Protein AF-0000000083545847 (afdb_homodimer)

Structure (mmCIF, N/CA/C/O backbone):
data_AF-0000000083545847-model_v1
#
loop_
_entity.id
_entity.type
_entity.pdbx_description
1 polymer Rubrerythrin
#
loop_
_atom_site.group_PDB
_atom_site.id
_atom_site.type_symbol
_atom_site.label_atom_id
_atom_site.label_alt_id
_atom_site.label_comp_id
_atom_site.label_asym_id
_atom_site.label_entity_id
_atom_site.label_seq_id
_atom_site.pdbx_PDB_ins_code
_atom_site.Cartn_x
_atom_site.Cartn_y
_atom_site.Cartn_z
_atom_site.occupancy
_atom_site.B_iso_or_equiv
_atom_site.auth_seq_id
_atom_site.auth_comp_id
_atom_site.auth_asym_id
_atom_site.auth_atom_id
_atom_site.pdbx_PDB_model_num
ATOM 1 N N . MET A 1 1 ? 7.34 35.487 23.647 1 27.17 1 MET A N 1
ATOM 2 C CA . MET A 1 1 ? 8.197 34.861 22.645 1 27.17 1 MET A CA 1
ATOM 3 C C . MET A 1 1 ? 7.529 33.625 22.053 1 27.17 1 MET A C 1
ATOM 5 O O . MET A 1 1 ? 7.196 32.686 22.779 1 27.17 1 MET A O 1
ATOM 9 N N . PHE A 1 2 ? 6.548 33.732 21.082 1 26.83 2 PHE A N 1
ATOM 10 C CA . PHE A 1 2 ? 5.66 32.748 20.473 1 26.83 2 PHE A CA 1
ATOM 11 C C . PHE A 1 2 ? 6.458 31.592 19.883 1 26.83 2 PHE A C 1
ATOM 13 O O . PHE A 1 2 ? 7.344 31.802 19.052 1 26.83 2 PHE A O 1
ATOM 20 N N . ALA A 1 3 ? 6.918 30.689 20.734 1 34.58 3 ALA A N 1
ATOM 21 C CA . ALA A 1 3 ? 7.649 29.524 20.242 1 34.58 3 ALA A CA 1
ATOM 22 C C . ALA A 1 3 ? 7.011 28.972 18.971 1 34.58 3 ALA A C 1
ATOM 24 O O . ALA A 1 3 ? 5.798 28.758 18.92 1 34.58 3 ALA A O 1
ATOM 25 N N . ASN A 1 4 ? 7.394 29.277 17.696 1 36.87 4 ASN A N 1
ATOM 26 C CA . ASN A 1 4 ? 6.81 28.917 16.408 1 36.87 4 ASN A CA 1
ATOM 27 C C . ASN A 1 4 ? 6.47 27.431 16.343 1 36.87 4 ASN A C 1
ATOM 29 O O . ASN A 1 4 ? 7.364 26.583 16.37 1 36.87 4 ASN A O 1
ATOM 33 N N . PRO A 1 5 ? 5.418 26.833 16.863 1 41.16 5 PRO A N 1
ATOM 34 C CA . PRO A 1 5 ? 4.986 25.449 17.072 1 41.16 5 PRO A CA 1
ATOM 35 C C . PRO A 1 5 ? 5.193 24.574 15.838 1 41.16 5 PRO A C 1
ATOM 37 O O . PRO A 1 5 ? 4.932 23.369 15.88 1 41.16 5 PRO A O 1
ATOM 40 N N . TYR A 1 6 ? 5.099 25.068 14.62 1 43.3 6 TYR A N 1
ATOM 41 C CA . TYR A 1 6 ? 5.124 24.405 13.321 1 43.3 6 TYR A CA 1
ATOM 42 C C . TYR A 1 6 ? 6.432 23.647 13.12 1 43.3 6 TYR A C 1
ATOM 44 O O . TYR A 1 6 ? 6.481 22.669 12.371 1 43.3 6 TYR A O 1
ATOM 52 N N . THR A 1 7 ? 7.688 24.232 13.423 1 45.8 7 THR A N 1
ATOM 53 C CA . THR A 1 7 ? 9.034 23.821 13.042 1 45.8 7 THR A CA 1
ATOM 54 C C . THR A 1 7 ? 9.534 22.698 13.947 1 45.8 7 THR A C 1
ATOM 56 O O . THR A 1 7 ? 10.712 22.337 13.905 1 45.8 7 THR A O 1
ATOM 59 N N . MET A 1 8 ? 9.028 22.575 15.213 1 51.92 8 MET A N 1
ATOM 60 C CA . MET A 1 8 ? 9.806 21.665 16.048 1 51.92 8 MET A CA 1
ATOM 61 C C . MET A 1 8 ? 9.775 20.249 15.483 1 51.92 8 MET A C 1
ATOM 63 O O . MET A 1 8 ? 8.721 19.611 15.45 1 51.92 8 MET A O 1
ATOM 67 N N . TYR A 1 9 ? 10.678 20.069 14.631 1 65.06 9 TYR A N 1
ATOM 68 C CA . TYR A 1 9 ? 10.874 18.701 14.163 1 65.06 9 TYR A CA 1
ATOM 69 C C . TYR A 1 9 ? 10.879 17.721 15.331 1 65.06 9 TYR A C 1
ATOM 71 O O . TYR A 1 9 ? 11.514 17.974 16.358 1 65.06 9 TYR A O 1
ATOM 79 N N . ASP A 1 10 ? 9.89 16.896 15.307 1 82.34 10 ASP A N 1
ATOM 80 C CA . ASP A 1 10 ? 9.743 15.846 16.311 1 82.34 10 ASP A CA 1
ATOM 81 C C . ASP A 1 10 ? 10.933 14.89 16.284 1 82.34 10 ASP A C 1
ATOM 83 O O . ASP A 1 10 ? 11.016 14.018 15.416 1 82.34 10 ASP A O 1
ATOM 87 N N . MET A 1 11 ? 11.885 15.142 17.212 1 88.14 11 MET A N 1
ATOM 88 C CA . MET A 1 11 ? 13.124 14.371 17.254 1 88.14 11 MET A CA 1
ATOM 89 C C . MET A 1 11 ? 12.833 12.885 17.435 1 88.14 11 MET A C 1
ATOM 91 O O . MET A 1 11 ? 13.58 12.037 16.943 1 88.14 11 MET A O 1
ATOM 95 N N . ASN A 1 12 ? 11.814 12.581 18.105 1 91.79 12 ASN A N 1
ATOM 96 C CA . ASN A 1 12 ? 11.436 11.182 18.273 1 91.79 12 ASN A CA 1
ATOM 97 C C . ASN A 1 12 ? 11.02 10.55 16.948 1 91.79 12 ASN A C 1
ATOM 99 O O . ASN A 1 12 ? 11.368 9.402 16.667 1 91.79 12 ASN A O 1
ATOM 103 N N . LEU A 1 13 ? 10.346 11.325 16.16 1 92.65 13 LEU A N 1
ATOM 104 C CA . LEU A 1 13 ? 9.934 10.843 14.846 1 92.65 13 LEU A CA 1
ATOM 105 C C . LEU A 1 13 ? 11.141 10.663 13.931 1 92.65 13 LEU A C 1
ATOM 107 O O . LEU A 1 13 ? 11.203 9.702 13.16 1 92.65 13 LEU A O 1
ATOM 111 N N . LEU A 1 14 ? 12.091 11.587 14.041 1 95.99 14 LEU A N 1
ATOM 112 C CA . LEU A 1 14 ? 13.299 11.476 13.231 1 95.99 14 LEU A CA 1
ATOM 113 C C . LEU A 1 14 ? 14.081 10.217 13.59 1 95.99 14 LEU A C 1
ATOM 115 O O . LEU A 1 14 ? 14.537 9.491 12.705 1 95.99 14 LEU A O 1
ATOM 119 N N . GLU A 1 15 ? 14.217 9.915 14.845 1 96.87 15 GLU A N 1
ATOM 120 C CA . GLU A 1 15 ? 14.952 8.736 15.292 1 96.87 15 GLU A CA 1
ATOM 121 C C . GLU A 1 15 ? 14.306 7.454 14.774 1 96.87 15 GLU A C 1
ATOM 123 O O . GLU A 1 15 ? 15.002 6.536 14.335 1 96.87 15 GLU A O 1
ATOM 128 N N . LYS A 1 16 ? 13.021 7.396 14.821 1 97.2 16 LYS A N 1
ATOM 129 C CA . LYS A 1 16 ? 12.296 6.248 14.286 1 97.2 16 LYS A CA 1
ATOM 130 C C . LYS A 1 16 ? 12.533 6.099 12.785 1 97.2 16 LYS A C 1
ATOM 132 O O . LYS A 1 16 ? 12.697 4.985 12.285 1 97.2 16 LYS A O 1
ATOM 137 N N . SER A 1 17 ? 12.567 7.224 12.138 1 97.86 17 SER A N 1
ATOM 138 C CA . SER A 1 17 ? 12.816 7.198 10.7 1 97.86 17 SER A CA 1
ATOM 139 C C . SER A 1 17 ? 14.232 6.723 10.393 1 97.86 17 SER A C 1
ATOM 141 O O . SER A 1 17 ? 14.446 5.968 9.442 1 97.86 17 SER A O 1
ATOM 143 N N . LEU A 1 18 ? 15.179 7.144 11.172 1 98.07 18 LEU A N 1
ATOM 144 C CA . LEU A 1 18 ? 16.559 6.717 10.966 1 98.07 18 LEU A CA 1
ATOM 145 C C . LEU A 1 18 ? 16.703 5.216 11.194 1 98.07 18 LEU A C 1
ATOM 147 O O . LEU A 1 18 ? 17.416 4.537 10.452 1 98.07 18 LEU A O 1
ATOM 151 N N . GLU A 1 19 ? 15.986 4.67 12.176 1 97.79 19 GLU A N 1
ATOM 152 C CA . GLU A 1 19 ? 15.951 3.223 12.368 1 97.79 19 GLU A CA 1
ATOM 153 C C . GLU A 1 19 ? 15.287 2.525 11.185 1 97.79 19 GLU A C 1
ATOM 155 O O . GLU A 1 19 ? 15.735 1.461 10.754 1 97.79 19 GLU A O 1
ATOM 160 N N . GLY A 1 20 ? 14.273 3.135 10.712 1 98.1 20 GLY A N 1
ATOM 161 C CA . GLY A 1 20 ? 13.595 2.616 9.536 1 98.1 20 GLY A CA 1
ATOM 162 C C . GLY A 1 20 ? 14.488 2.555 8.311 1 98.1 20 GLY A C 1
ATOM 163 O O . GLY A 1 20 ? 14.388 1.623 7.509 1 98.1 20 GLY A O 1
ATOM 164 N N . ILE A 1 21 ? 15.315 3.534 8.17 1 98.45 21 ILE A N 1
ATOM 165 C CA . ILE A 1 21 ? 16.222 3.579 7.028 1 98.45 21 ILE A CA 1
ATOM 166 C C . ILE A 1 21 ? 17.215 2.422 7.112 1 98.45 21 ILE A C 1
ATOM 168 O O . ILE A 1 21 ? 17.51 1.774 6.104 1 98.45 21 ILE A O 1
ATOM 172 N N . LYS A 1 22 ? 17.699 2.118 8.268 1 97.78 22 LYS A N 1
ATOM 173 C CA . LYS A 1 22 ? 18.607 0.987 8.437 1 97.78 22 LYS A CA 1
ATOM 174 C C . LYS A 1 22 ? 17.943 -0.32 8.013 1 97.78 22 LYS A C 1
ATOM 176 O O . LYS A 1 22 ? 18.551 -1.134 7.315 1 97.78 22 LYS A O 1
ATOM 181 N N . LEU A 1 23 ? 16.73 -0.502 8.422 1 97.15 23 LEU A N 1
ATOM 182 C CA . LEU A 1 23 ? 15.978 -1.697 8.054 1 97.15 23 LEU A CA 1
ATOM 183 C C . LEU A 1 23 ? 15.695 -1.72 6.556 1 97.15 23 LEU A C 1
ATOM 185 O O . LEU A 1 23 ? 15.695 -2.787 5.936 1 97.15 23 LEU A O 1
ATOM 189 N N . ALA A 1 24 ? 15.442 -0.522 5.981 1 98.05 24 ALA A N 1
ATOM 190 C CA . ALA A 1 24 ? 15.165 -0.424 4.55 1 98.05 24 ALA A CA 1
ATOM 191 C C . ALA A 1 24 ? 16.385 -0.827 3.727 1 98.05 24 ALA A C 1
ATOM 193 O O . ALA A 1 24 ? 16.255 -1.493 2.697 1 98.05 24 ALA A O 1
ATOM 194 N N . VAL A 1 25 ? 17.537 -0.433 4.153 1 97.49 25 VAL A N 1
ATOM 195 C CA . VAL A 1 25 ? 18.776 -0.803 3.477 1 97.49 25 VAL A CA 1
ATOM 196 C C . VAL A 1 25 ? 18.918 -2.323 3.454 1 97.49 25 VAL A C 1
ATOM 198 O O . VAL A 1 25 ? 19.22 -2.909 2.412 1 97.49 25 VAL A O 1
ATOM 201 N N . GLN A 1 26 ? 18.679 -2.954 4.559 1 95.49 26 GLN A N 1
ATOM 202 C CA . GLN A 1 26 ? 18.725 -4.41 4.633 1 95.49 26 GLN A CA 1
ATOM 203 C C . GLN A 1 26 ? 17.653 -5.041 3.748 1 95.49 26 GLN A C 1
ATOM 205 O O . GLN A 1 26 ? 17.921 -6.01 3.035 1 95.49 26 GLN A O 1
ATOM 210 N N . GLY A 1 27 ? 16.487 -4.512 3.837 1 95.37 27 GLY A N 1
ATOM 211 C CA . GLY A 1 27 ? 15.394 -5.02 3.024 1 95.37 27 GLY A CA 1
ATOM 212 C C . GLY A 1 27 ? 15.667 -4.932 1.534 1 95.37 27 GLY A C 1
ATOM 213 O O . GLY A 1 27 ? 15.389 -5.874 0.79 1 95.37 27 GLY A O 1
ATOM 214 N N . GLU A 1 28 ? 16.184 -3.808 1.087 1 96.53 28 GLU A N 1
ATOM 215 C CA . GLU A 1 28 ? 16.509 -3.627 -0.325 1 96.53 28 GLU A CA 1
ATOM 216 C C . GLU A 1 28 ? 17.574 -4.621 -0.779 1 96.53 28 GLU A C 1
ATOM 218 O O . GLU A 1 28 ? 17.521 -5.126 -1.902 1 96.53 28 GLU A O 1
ATOM 223 N N . LYS A 1 29 ? 18.54 -4.867 0.059 1 94.73 29 LYS A N 1
ATOM 224 C CA . LYS A 1 29 ? 19.565 -5.858 -0.253 1 94.73 29 LYS A CA 1
ATOM 225 C C . LYS A 1 29 ? 18.958 -7.252 -0.391 1 94.73 29 LYS A C 1
ATOM 227 O O . LYS A 1 29 ? 19.287 -7.988 -1.324 1 94.73 29 LYS A O 1
ATOM 232 N N . GLU A 1 30 ? 18.119 -7.641 0.527 1 95.33 30 GLU A N 1
ATOM 233 C CA . GLU A 1 30 ? 17.431 -8.928 0.472 1 95.33 30 GLU A CA 1
ATOM 234 C C . GLU A 1 30 ? 16.612 -9.062 -0.809 1 95.33 30 GLU A C 1
ATOM 236 O O . GLU A 1 30 ? 16.611 -10.118 -1.444 1 95.33 30 GLU A O 1
ATOM 241 N N . ASP A 1 31 ? 15.946 -7.988 -1.184 1 96.79 31 ASP A N 1
ATOM 242 C CA . ASP A 1 31 ? 15.15 -8 -2.407 1 96.79 31 ASP A CA 1
ATOM 243 C C . ASP A 1 31 ? 16.034 -8.205 -3.636 1 96.79 31 ASP A C 1
ATOM 245 O O . ASP A 1 31 ? 15.689 -8.977 -4.533 1 96.79 31 ASP A O 1
ATOM 249 N N . GLU A 1 32 ? 17.092 -7.468 -3.666 1 95.97 32 GLU A N 1
ATOM 250 C CA . GLU A 1 32 ? 18.02 -7.622 -4.783 1 95.97 32 GLU A CA 1
ATOM 251 C C . GLU A 1 32 ? 18.433 -9.081 -4.959 1 95.97 32 GLU A C 1
ATOM 253 O O . GLU A 1 32 ? 18.375 -9.618 -6.067 1 95.97 32 GLU A O 1
ATOM 258 N N . LEU A 1 33 ? 18.832 -9.734 -3.887 1 95.82 33 LEU A N 1
ATOM 259 C CA . LEU A 1 33 ? 19.263 -11.127 -3.934 1 95.82 33 LEU A CA 1
ATOM 260 C C . LEU A 1 33 ? 18.114 -12.037 -4.357 1 95.82 33 LEU A C 1
ATOM 262 O O . LEU A 1 33 ? 18.301 -12.94 -5.176 1 95.82 33 LEU A O 1
ATOM 266 N N . PHE A 1 34 ? 17.009 -11.848 -3.799 1 98.17 34 PHE A N 1
ATOM 267 C CA . PHE A 1 34 ? 15.827 -12.648 -4.097 1 98.17 34 PHE A CA 1
ATOM 268 C C . PHE A 1 34 ? 15.44 -12.514 -5.565 1 98.17 34 PHE A C 1
ATOM 270 O O . PHE A 1 34 ? 15.12 -13.508 -6.221 1 98.17 34 PHE A O 1
ATOM 277 N N . TYR A 1 35 ? 15.483 -11.296 -6.076 1 98.45 35 TYR A N 1
ATOM 278 C CA . TYR A 1 35 ? 15.092 -11.073 -7.464 1 98.45 35 TYR A CA 1
ATOM 279 C C . TYR A 1 35 ? 16.137 -11.632 -8.421 1 98.45 35 TYR A C 1
ATOM 281 O O . TYR A 1 35 ? 15.801 -12.106 -9.509 1 98.45 35 TYR A O 1
ATOM 289 N N . ASP A 1 36 ? 17.421 -11.565 -8.03 1 97.89 36 ASP A N 1
ATOM 290 C CA . ASP A 1 36 ? 18.431 -12.273 -8.812 1 97.89 36 ASP A CA 1
ATOM 291 C C . ASP A 1 36 ? 18.073 -13.75 -8.963 1 97.89 36 ASP A C 1
ATOM 293 O O . ASP A 1 36 ? 18.204 -14.318 -10.049 1 97.89 36 ASP A O 1
ATOM 297 N N . TYR A 1 37 ? 17.657 -14.325 -7.928 1 98.42 37 TYR A N 1
ATOM 298 C CA . TYR A 1 37 ? 17.248 -15.724 -7.983 1 98.42 37 TYR A CA 1
ATOM 299 C C . TYR A 1 37 ? 16.041 -15.903 -8.897 1 98.42 37 TYR A C 1
ATOM 301 O O . TYR A 1 37 ? 16.018 -16.809 -9.734 1 98.42 37 TYR A O 1
ATOM 309 N N . LEU A 1 38 ? 15.028 -15.066 -8.765 1 98.71 38 LEU A N 1
ATOM 310 C CA . LEU A 1 38 ? 13.842 -15.17 -9.61 1 98.71 38 LEU A CA 1
ATOM 311 C C . LEU A 1 38 ? 14.215 -15.07 -11.085 1 98.71 38 LEU A C 1
ATOM 313 O O . LEU A 1 38 ? 13.647 -15.775 -11.922 1 98.71 38 LEU A O 1
ATOM 317 N N . ILE A 1 39 ? 15.08 -14.121 -11.39 1 98.73 39 ILE A N 1
ATOM 318 C CA . ILE A 1 39 ? 15.547 -13.957 -12.762 1 98.73 39 ILE A CA 1
ATOM 319 C C . ILE A 1 39 ? 16.141 -15.271 -13.266 1 98.73 39 ILE A C 1
ATOM 321 O O . ILE A 1 39 ? 15.895 -15.674 -14.405 1 98.73 39 ILE A O 1
ATOM 325 N N . SER A 1 40 ? 16.87 -16.009 -12.423 1 98.4 40 SER A N 1
ATOM 326 C CA . SER A 1 40 ? 17.576 -17.224 -12.817 1 98.4 40 SER A C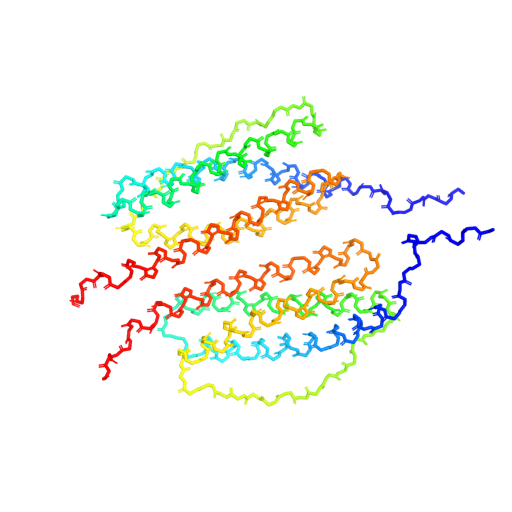A 1
ATOM 327 C C . SER A 1 40 ? 16.601 -18.352 -13.135 1 98.4 40 SER A C 1
ATOM 329 O O . SER A 1 40 ? 16.927 -19.266 -13.896 1 98.4 40 SER A O 1
ATOM 331 N N . ILE A 1 41 ? 15.362 -18.318 -12.638 1 98 41 ILE A N 1
ATOM 332 C CA . ILE A 1 41 ? 14.44 -19.429 -12.851 1 98 41 ILE A CA 1
ATOM 333 C C . ILE A 1 41 ? 13.245 -18.956 -13.675 1 98 41 ILE A C 1
ATOM 335 O O . ILE A 1 41 ? 12.282 -19.703 -13.868 1 98 41 ILE A O 1
ATOM 339 N N . ALA A 1 42 ? 13.241 -17.702 -14.098 1 98.21 42 ALA A N 1
ATOM 340 C CA . ALA A 1 42 ? 12.13 -17.16 -14.876 1 98.21 42 ALA A CA 1
ATOM 341 C C . ALA A 1 42 ? 11.937 -17.941 -16.173 1 98.21 42 ALA A C 1
ATOM 343 O O . ALA A 1 42 ? 12.909 -18.277 -16.854 1 98.21 42 ALA A O 1
ATOM 344 N N . PRO A 1 43 ? 10.711 -18.213 -16.535 1 97.36 43 PRO A N 1
ATOM 345 C CA . PRO A 1 43 ? 10.452 -19.117 -17.658 1 97.36 43 PRO A CA 1
ATOM 346 C C . PRO A 1 43 ? 10.65 -18.444 -19.014 1 97.36 43 PRO A C 1
ATOM 348 O O . PRO A 1 43 ? 10.846 -19.127 -20.023 1 97.36 43 PRO A O 1
ATOM 351 N N . THR A 1 44 ? 10.516 -17.098 -19.149 1 97.52 44 THR A N 1
ATOM 352 C CA . THR A 1 44 ? 10.636 -16.42 -20.435 1 97.52 44 THR A CA 1
ATOM 353 C C . THR A 1 44 ? 11.611 -15.25 -20.341 1 97.52 44 THR A C 1
ATOM 355 O O . THR A 1 44 ? 11.863 -14.732 -19.252 1 97.52 44 THR A O 1
ATOM 358 N N . GLU A 1 45 ? 12.09 -14.793 -21.46 1 98.18 45 GLU A N 1
ATOM 359 C CA . GLU A 1 45 ? 12.975 -13.633 -21.521 1 98.18 45 GLU A CA 1
ATOM 360 C C . GLU A 1 45 ? 12.249 -12.361 -21.093 1 98.18 45 GLU A C 1
ATOM 362 O O . GLU A 1 45 ? 12.846 -11.477 -20.476 1 98.18 45 GLU A O 1
ATOM 367 N N . ASP A 1 46 ? 10.991 -12.31 -21.395 1 98.01 46 ASP A N 1
ATOM 368 C CA . ASP A 1 46 ? 10.198 -11.149 -21.004 1 98.01 46 ASP A CA 1
ATOM 369 C C . ASP A 1 46 ? 10.067 -11.06 -19.485 1 98.01 46 ASP A C 1
ATOM 371 O O . ASP A 1 46 ? 10.189 -9.977 -18.908 1 98.01 46 ASP A O 1
ATOM 375 N N . ASP A 1 47 ? 9.844 -12.2 -18.84 1 98.33 47 ASP A N 1
ATOM 376 C CA . ASP A 1 47 ? 9.838 -12.234 -17.381 1 98.33 47 ASP A CA 1
ATOM 377 C C . ASP A 1 47 ? 11.16 -11.719 -16.815 1 98.33 47 ASP A C 1
ATOM 379 O O . ASP A 1 47 ? 11.17 -10.89 -15.903 1 98.33 47 ASP A O 1
ATOM 383 N N . LYS A 1 48 ? 12.242 -12.217 -17.359 1 98.75 48 LYS A N 1
ATOM 384 C CA . LYS A 1 48 ? 13.577 -11.855 -16.892 1 98.75 48 LYS A CA 1
ATOM 385 C C . LYS A 1 48 ? 13.805 -10.35 -16.992 1 98.75 48 LYS A C 1
ATOM 387 O O . LYS A 1 48 ? 14.31 -9.729 -16.054 1 98.75 48 LYS A O 1
ATOM 392 N N . LYS A 1 49 ? 13.393 -9.77 -18.058 1 98.78 49 LYS A N 1
ATOM 393 C CA . LYS A 1 49 ? 13.616 -8.347 -18.298 1 98.78 49 LYS A CA 1
ATOM 394 C C . LYS A 1 49 ? 12.843 -7.493 -17.296 1 98.78 49 LYS A C 1
ATOM 396 O O . LYS A 1 49 ? 13.37 -6.508 -16.776 1 98.78 49 LYS A O 1
ATOM 401 N N . ILE A 1 50 ? 11.63 -7.873 -17.053 1 98.84 50 ILE A N 1
ATOM 402 C CA . ILE A 1 50 ? 10.797 -7.131 -16.112 1 98.84 50 ILE A CA 1
ATOM 403 C C . ILE A 1 50 ? 11.417 -7.19 -14.718 1 98.84 50 ILE A C 1
ATOM 405 O O . ILE A 1 50 ? 11.607 -6.156 -14.072 1 98.84 50 ILE A O 1
ATOM 409 N N . ILE A 1 51 ? 11.779 -8.381 -14.28 1 98.92 51 ILE A N 1
ATOM 410 C CA . ILE A 1 51 ? 12.289 -8.551 -12.923 1 98.92 51 ILE A CA 1
ATOM 411 C C . ILE A 1 51 ? 13.662 -7.894 -12.802 1 98.92 51 ILE A C 1
ATOM 413 O O . ILE A 1 51 ? 13.99 -7.315 -11.764 1 98.92 51 ILE A O 1
ATOM 417 N N . ALA A 1 52 ? 14.444 -7.962 -13.857 1 98.89 52 ALA A N 1
ATOM 418 C CA . ALA A 1 52 ? 15.754 -7.315 -13.851 1 98.89 52 ALA A CA 1
ATOM 419 C C . ALA A 1 52 ? 15.618 -5.804 -13.683 1 98.89 52 ALA A C 1
ATOM 421 O O . ALA A 1 52 ? 16.413 -5.178 -12.979 1 98.89 52 ALA A O 1
ATOM 422 N N . SER A 1 53 ? 14.647 -5.218 -14.316 1 98.85 53 SER A N 1
ATOM 423 C CA . SER A 1 53 ? 14.422 -3.784 -14.171 1 98.85 53 SER A CA 1
ATOM 424 C C . SER A 1 53 ? 14.056 -3.423 -12.735 1 98.85 53 SER A C 1
ATOM 426 O O . SER A 1 53 ? 14.497 -2.396 -12.216 1 98.85 53 SER A O 1
ATOM 428 N N . ILE A 1 54 ? 13.252 -4.264 -12.068 1 98.89 54 ILE A N 1
ATOM 429 C CA . ILE A 1 54 ? 12.877 -4.041 -10.676 1 98.89 54 ILE A CA 1
ATOM 430 C C . ILE A 1 54 ? 14.107 -4.18 -9.782 1 98.89 54 ILE A C 1
ATOM 432 O O . ILE A 1 54 ? 14.355 -3.334 -8.92 1 98.89 54 ILE A O 1
ATOM 436 N N . ARG A 1 55 ? 14.852 -5.261 -9.985 1 98.76 55 ARG A N 1
ATOM 437 C CA . ARG A 1 55 ? 16.079 -5.494 -9.231 1 98.76 55 ARG A CA 1
ATOM 438 C C . ARG A 1 55 ? 17.017 -4.296 -9.327 1 98.76 55 ARG A C 1
ATOM 440 O O . ARG A 1 55 ? 17.599 -3.873 -8.326 1 98.76 55 ARG A O 1
ATOM 447 N N . ASP A 1 56 ? 17.185 -3.714 -10.48 1 98.75 56 ASP A N 1
ATOM 448 C CA . ASP A 1 56 ? 18.055 -2.559 -10.68 1 98.75 56 ASP A CA 1
ATOM 449 C C . ASP A 1 56 ? 17.533 -1.34 -9.923 1 98.75 56 ASP A C 1
ATOM 451 O O . ASP A 1 56 ? 18.315 -0.566 -9.368 1 98.75 56 ASP A O 1
ATOM 455 N N . ASP A 1 57 ? 16.226 -1.148 -9.945 1 98.66 57 ASP A N 1
ATOM 456 C CA . ASP A 1 57 ? 15.633 -0.077 -9.15 1 98.66 57 ASP A CA 1
ATOM 457 C C . ASP A 1 57 ? 15.955 -0.25 -7.668 1 98.66 57 ASP A C 1
ATOM 459 O O . ASP A 1 57 ? 16.248 0.725 -6.973 1 98.66 57 ASP A O 1
ATOM 463 N N . GLU A 1 58 ? 15.894 -1.522 -7.144 1 98.4 58 GLU A N 1
ATOM 464 C CA . GLU A 1 58 ? 16.17 -1.778 -5.733 1 98.4 58 GLU A CA 1
ATOM 465 C C . GLU A 1 58 ? 17.598 -1.382 -5.37 1 98.4 58 GLU A C 1
ATOM 467 O O . GLU A 1 58 ? 17.852 -0.9 -4.264 1 98.4 58 GLU A O 1
ATOM 472 N N . ARG A 1 59 ? 18.514 -1.552 -6.252 1 98.02 59 ARG A N 1
ATOM 473 C CA . ARG A 1 59 ? 19.883 -1.094 -6.039 1 98.02 59 ARG A CA 1
ATOM 474 C C . ARG A 1 59 ? 19.934 0.422 -5.877 1 98.02 59 ARG A C 1
ATOM 476 O O . ARG A 1 59 ? 20.638 0.935 -5.004 1 98.02 59 ARG A O 1
ATOM 483 N N . GLY A 1 60 ? 19.189 1.093 -6.708 1 98.33 60 GLY A N 1
ATOM 484 C CA . GLY A 1 60 ? 19.075 2.538 -6.595 1 98.33 60 GLY A CA 1
ATOM 485 C C . GLY A 1 60 ? 18.454 2.987 -5.286 1 98.33 60 GLY A C 1
ATOM 486 O O . GLY A 1 60 ? 18.918 3.949 -4.67 1 98.33 60 GLY A O 1
ATOM 487 N N . HIS A 1 61 ? 17.383 2.281 -4.821 1 98.77 61 HIS A N 1
ATOM 488 C CA . HIS A 1 61 ? 16.753 2.594 -3.543 1 98.77 61 HIS A CA 1
ATOM 489 C C . HIS A 1 61 ? 17.745 2.459 -2.392 1 98.77 61 HIS A C 1
ATOM 491 O O . HIS A 1 61 ? 17.789 3.31 -1.502 1 98.77 61 HIS A O 1
ATOM 497 N N . ASN A 1 62 ? 18.487 1.358 -2.433 1 97.83 62 ASN A N 1
ATOM 498 C CA . ASN A 1 62 ? 19.497 1.132 -1.404 1 97.83 62 ASN A CA 1
ATOM 499 C C . ASN A 1 62 ? 20.473 2.301 -1.309 1 97.83 62 ASN A C 1
ATOM 501 O O . ASN A 1 62 ? 20.754 2.793 -0.215 1 97.83 62 ASN A O 1
ATOM 505 N N . LYS A 1 63 ? 20.927 2.856 -2.391 1 98.04 63 LYS A N 1
ATOM 506 C CA . LYS A 1 63 ? 21.839 3.995 -2.438 1 98.04 63 LYS A CA 1
ATOM 507 C C . LYS A 1 63 ? 21.181 5.251 -1.875 1 98.04 63 LYS A C 1
ATOM 509 O O . LYS A 1 63 ? 21.806 6.002 -1.123 1 98.04 63 LYS A O 1
ATOM 514 N N . MET A 1 64 ? 19.964 5.454 -2.262 1 98.44 64 MET A N 1
ATOM 515 C CA . MET A 1 64 ? 19.237 6.636 -1.809 1 98.44 64 MET A CA 1
ATOM 516 C C . MET A 1 64 ? 19.078 6.629 -0.292 1 98.44 64 MET A C 1
ATOM 518 O O . MET A 1 64 ? 19.296 7.649 0.364 1 98.44 64 MET A O 1
ATOM 522 N N . PHE A 1 65 ? 18.71 5.467 0.276 1 98.65 65 PHE A N 1
ATOM 523 C CA . PHE A 1 65 ? 18.549 5.358 1.722 1 98.65 65 PHE A CA 1
ATOM 524 C C . PHE A 1 65 ? 19.865 5.641 2.436 1 98.65 65 PHE A C 1
ATOM 526 O O . PHE A 1 65 ? 19.89 6.346 3.447 1 98.65 65 PHE A O 1
ATOM 533 N N . ARG A 1 66 ? 20.916 5.107 1.917 1 98.35 66 ARG A N 1
ATOM 534 C CA . ARG A 1 66 ? 22.231 5.334 2.508 1 98.35 66 ARG A CA 1
ATOM 535 C C . ARG A 1 66 ? 22.611 6.809 2.449 1 98.35 66 ARG A C 1
ATOM 537 O O . ARG A 1 66 ? 23.182 7.347 3.399 1 98.35 66 ARG A O 1
ATOM 544 N N . GLN A 1 67 ? 22.318 7.475 1.365 1 98.26 67 GLN A N 1
ATOM 545 C CA . GLN A 1 67 ? 22.592 8.899 1.204 1 98.26 67 GLN A CA 1
ATOM 546 C C . GLN A 1 67 ? 21.816 9.727 2.225 1 98.26 67 GLN A C 1
ATOM 548 O O . GLN A 1 67 ? 22.375 10.627 2.856 1 98.26 67 GLN A O 1
ATOM 553 N N . ILE A 1 68 ? 20.552 9.455 2.384 1 98.34 68 ILE A N 1
ATOM 554 C CA . ILE A 1 68 ? 19.717 10.186 3.331 1 98.34 68 ILE A CA 1
ATOM 555 C C . ILE A 1 68 ? 20.276 10.024 4.743 1 98.34 68 ILE A C 1
ATOM 557 O O . ILE A 1 68 ? 20.443 11.008 5.468 1 98.34 68 ILE A O 1
ATOM 561 N N . TYR A 1 69 ? 20.6 8.795 5.092 1 98.32 69 TYR A N 1
ATOM 562 C CA . TYR A 1 69 ? 21.104 8.497 6.428 1 98.32 69 TYR A CA 1
ATOM 563 C C . TYR A 1 69 ? 22.393 9.259 6.706 1 98.32 69 TYR A C 1
ATOM 565 O O . TYR A 1 69 ? 22.526 9.907 7.748 1 98.32 69 TYR A O 1
ATOM 573 N N . ARG A 1 70 ? 23.3 9.261 5.791 1 98.34 70 ARG A N 1
ATOM 574 C CA . ARG A 1 70 ? 24.588 9.931 5.94 1 98.34 70 ARG A CA 1
ATOM 575 C C . ARG A 1 70 ? 24.413 11.444 6.016 1 98.34 70 ARG A C 1
ATOM 577 O O . ARG A 1 70 ? 25.078 12.112 6.81 1 98.34 70 ARG A O 1
ATOM 584 N N . SER A 1 71 ? 23.56 11.936 5.182 1 97.81 71 SER A N 1
ATOM 585 C CA . SER A 1 71 ? 23.337 13.377 5.133 1 97.81 71 SER A CA 1
ATOM 586 C C . SER A 1 71 ? 22.807 13.901 6.463 1 97.81 71 SER A C 1
ATOM 588 O O . SER A 1 71 ? 23.138 15.015 6.875 1 97.81 71 SER A O 1
ATOM 590 N N . ILE A 1 72 ? 22.061 13.086 7.141 1 96.86 72 ILE A N 1
ATOM 591 C CA . ILE A 1 72 ? 21.416 13.536 8.371 1 96.86 72 ILE A CA 1
ATOM 592 C C . ILE A 1 72 ? 22.339 13.279 9.56 1 96.86 72 ILE A C 1
ATOM 594 O O . ILE A 1 72 ? 22.465 14.124 10.45 1 96.86 72 ILE A O 1
ATOM 598 N N . THR A 1 73 ? 23.038 12.141 9.541 1 97.08 73 THR A N 1
ATOM 599 C CA . THR A 1 73 ? 23.736 11.709 10.747 1 97.08 73 THR A CA 1
ATOM 600 C C . THR A 1 73 ? 25.231 11.997 10.639 1 97.08 73 THR A C 1
ATOM 602 O O . THR A 1 73 ? 25.948 11.966 11.641 1 97.08 73 THR A O 1
ATOM 605 N N . GLY A 1 74 ? 25.719 12.14 9.368 1 97.76 74 GLY A N 1
ATOM 606 C CA . GLY A 1 74 ? 27.141 12.337 9.136 1 97.76 74 GLY A CA 1
ATOM 607 C C . GLY A 1 74 ? 27.922 11.037 9.082 1 97.76 74 GLY A C 1
ATOM 608 O O . GLY A 1 74 ? 29.137 11.045 8.874 1 97.76 74 GLY A O 1
ATOM 609 N N . THR A 1 75 ? 27.207 9.853 9.263 1 97.58 75 THR A N 1
ATOM 610 C CA . THR A 1 75 ? 27.878 8.558 9.245 1 97.58 75 THR A CA 1
ATOM 611 C C . THR A 1 75 ? 27.156 7.588 8.315 1 97.58 75 THR A C 1
ATOM 613 O O . THR A 1 75 ? 26.012 7.828 7.925 1 97.58 75 THR A O 1
ATOM 616 N N . SER A 1 76 ? 27.827 6.561 7.94 1 97.4 76 SER A N 1
ATOM 617 C CA . SER A 1 76 ? 27.239 5.548 7.07 1 97.4 76 SER A CA 1
ATOM 618 C C . SER A 1 76 ? 26.318 4.616 7.851 1 97.4 76 SER A C 1
ATOM 620 O O . SER A 1 76 ? 26.458 4.473 9.067 1 97.4 76 SER A O 1
ATOM 622 N N . VAL A 1 77 ? 25.408 4.008 7.079 1 96.84 77 VAL A N 1
ATOM 623 C CA . VAL A 1 77 ? 24.551 2.993 7.683 1 96.84 77 VAL A CA 1
ATOM 624 C C . VAL A 1 77 ? 25.401 1.82 8.166 1 96.84 77 VAL A C 1
ATOM 626 O O . VAL A 1 77 ? 26.24 1.305 7.423 1 96.84 77 VAL A O 1
ATOM 629 N N . PRO A 1 78 ? 25.269 1.384 9.375 1 93.39 78 PRO A N 1
ATOM 630 C CA . PRO A 1 78 ? 26.018 0.22 9.853 1 93.39 78 PRO A CA 1
ATOM 631 C C . PRO A 1 78 ? 25.666 -1.059 9.097 1 93.39 78 PRO A C 1
ATOM 633 O O . PRO A 1 78 ? 24.558 -1.184 8.569 1 93.39 78 PRO A O 1
ATOM 636 N N . PRO A 1 79 ? 26.63 -1.971 9.045 1 87.31 79 PRO A N 1
ATOM 637 C CA . PRO A 1 79 ? 26.333 -3.241 8.377 1 87.31 79 PRO A CA 1
ATOM 638 C C . PRO A 1 79 ? 25.18 -3.997 9.032 1 87.31 79 PRO A C 1
ATOM 640 O O . PRO A 1 79 ? 25.042 -3.978 10.258 1 87.31 79 PRO A O 1
ATOM 643 N N . GLY A 1 80 ? 24.322 -4.444 8.248 1 83.37 80 GLY A N 1
ATOM 644 C CA . GLY A 1 80 ? 23.218 -5.238 8.761 1 83.37 80 GLY A CA 1
ATOM 645 C C . GLY A 1 80 ? 23.565 -6.706 8.927 1 83.37 80 GLY A C 1
ATOM 646 O O . GLY A 1 80 ? 24.718 -7.101 8.74 1 83.37 80 GLY A O 1
ATOM 647 N N . GLU A 1 81 ? 22.582 -7.394 9.414 1 78.49 81 GLU A N 1
ATOM 648 C CA . GLU A 1 81 ? 22.741 -8.837 9.564 1 78.49 81 GLU A CA 1
ATOM 649 C C . GLU A 1 81 ? 22.632 -9.547 8.217 1 78.49 81 GLU A C 1
ATOM 651 O O . GLU A 1 81 ? 21.94 -9.073 7.314 1 78.49 81 GLU A O 1
ATOM 656 N N . ASP A 1 82 ? 23.416 -10.579 8.109 1 75.78 82 ASP A N 1
ATOM 657 C CA . ASP A 1 82 ? 23.266 -11.397 6.909 1 75.78 82 ASP A CA 1
ATOM 658 C C . ASP A 1 82 ? 21.901 -12.079 6.876 1 75.78 82 ASP A C 1
ATOM 660 O O . ASP A 1 82 ? 21.476 -12.678 7.866 1 75.78 82 ASP A O 1
ATOM 664 N N . ALA A 1 83 ? 21.187 -11.627 5.922 1 72.73 83 ALA A N 1
ATOM 665 C CA . ALA A 1 83 ? 19.882 -12.275 5.821 1 72.73 83 ALA A CA 1
ATOM 666 C C . ALA A 1 83 ? 19.994 -13.626 5.12 1 72.73 83 ALA A C 1
ATOM 668 O O . ALA A 1 83 ? 20.766 -13.779 4.171 1 72.73 83 ALA A O 1
ATOM 669 N N . GLU A 1 84 ? 19.235 -14.602 5.714 1 80.96 84 GLU A N 1
ATOM 670 C CA . GLU A 1 84 ? 19.156 -15.915 5.08 1 80.96 84 GLU A CA 1
ATOM 671 C C . GLU A 1 84 ? 18.208 -15.895 3.885 1 80.96 84 GLU A C 1
ATOM 673 O O . GLU A 1 84 ? 17.072 -15.427 3.994 1 80.96 84 GLU A O 1
ATOM 678 N N . PHE A 1 85 ? 18.74 -16.226 2.775 1 88.12 85 PHE A N 1
ATOM 679 C CA . PHE A 1 85 ? 17.93 -16.36 1.57 1 88.12 85 PHE A CA 1
ATOM 680 C C . PHE A 1 85 ? 17.118 -17.65 1.604 1 88.12 85 PHE A C 1
ATOM 682 O O . PHE A 1 85 ? 17.673 -18.734 1.794 1 88.12 85 PHE A O 1
ATOM 689 N N . VAL A 1 86 ? 15.852 -17.495 1.504 1 90.05 86 VAL A N 1
ATOM 690 C CA . VAL A 1 86 ? 14.971 -18.656 1.435 1 90.05 86 VAL A CA 1
ATOM 691 C C . VAL A 1 86 ? 14.439 -18.816 0.013 1 90.05 86 VAL A C 1
ATOM 693 O O . VAL A 1 86 ? 13.725 -17.946 -0.492 1 90.05 86 VAL A O 1
ATOM 696 N N . LYS A 1 87 ? 14.716 -19.928 -0.592 1 94.93 87 LYS A N 1
ATOM 697 C CA . LYS A 1 87 ? 14.257 -20.219 -1.947 1 94.93 87 LYS A CA 1
ATOM 698 C C . LYS A 1 87 ? 12.754 -20.479 -1.974 1 94.93 87 LYS A C 1
ATOM 700 O O . LYS A 1 87 ? 12.232 -21.223 -1.14 1 94.93 87 LYS A O 1
ATOM 705 N N . PRO A 1 88 ? 12.104 -19.843 -2.911 1 96.62 88 PRO A N 1
ATOM 706 C CA . PRO A 1 88 ? 10.684 -20.184 -3.026 1 96.62 88 PRO A CA 1
ATOM 707 C C . PRO A 1 88 ? 10.457 -21.58 -3.601 1 96.62 88 PRO A C 1
ATOM 709 O O . PRO A 1 88 ? 11.313 -22.103 -4.318 1 96.62 88 PRO A O 1
ATOM 712 N N . ILE A 1 89 ? 9.279 -22.153 -3.345 1 96.41 89 ILE A N 1
ATOM 713 C CA . ILE A 1 89 ? 8.98 -23.527 -3.734 1 96.41 89 ILE A CA 1
ATOM 714 C C . ILE A 1 89 ? 8.721 -23.593 -5.237 1 96.41 89 ILE A C 1
ATOM 716 O O . ILE A 1 89 ? 8.759 -24.672 -5.833 1 96.41 89 ILE A O 1
ATOM 720 N N . SER A 1 90 ? 8.367 -22.506 -5.882 1 96.54 90 SER A N 1
ATOM 721 C CA . SER A 1 90 ? 8.158 -22.396 -7.322 1 96.54 90 SER A CA 1
ATOM 722 C C . SER A 1 90 ? 8.335 -20.958 -7.797 1 96.54 90 SER A C 1
ATOM 724 O O . SER A 1 90 ? 8.393 -20.032 -6.985 1 96.54 90 SER A O 1
ATOM 726 N N . TYR A 1 91 ? 8.418 -20.792 -9.061 1 97.76 91 TYR A N 1
ATOM 727 C CA . TYR A 1 91 ? 8.511 -19.459 -9.646 1 97.76 91 TYR A CA 1
ATOM 728 C C . TYR A 1 91 ? 7.294 -18.617 -9.282 1 97.76 91 TYR A C 1
ATOM 730 O O . TYR A 1 91 ? 7.431 -17.46 -8.876 1 97.76 91 TYR A O 1
ATOM 738 N N . LEU A 1 92 ? 6.176 -19.203 -9.407 1 97.41 92 LEU A N 1
ATOM 739 C CA . LEU A 1 92 ? 4.94 -18.482 -9.124 1 97.41 92 LEU A CA 1
ATOM 740 C C . LEU A 1 92 ? 4.859 -18.097 -7.651 1 97.41 92 LEU A C 1
ATOM 742 O O . LEU A 1 92 ? 4.402 -17.003 -7.315 1 97.41 92 LEU A O 1
ATOM 746 N N . ALA A 1 93 ? 5.295 -18.957 -6.753 1 97.27 93 ALA A N 1
ATOM 747 C CA . ALA A 1 93 ? 5.353 -18.627 -5.331 1 97.27 93 ALA A CA 1
ATOM 748 C C . ALA A 1 93 ? 6.31 -17.466 -5.076 1 97.27 93 ALA A C 1
ATOM 750 O O . ALA A 1 93 ? 6.067 -16.634 -4.199 1 97.27 93 ALA A O 1
ATOM 751 N N . GLY A 1 94 ? 7.398 -17.504 -5.815 1 98.51 94 GLY A N 1
ATOM 752 C CA . GLY A 1 94 ? 8.337 -16.397 -5.731 1 98.51 94 GLY A CA 1
ATOM 753 C C . GLY A 1 94 ? 7.738 -15.072 -6.166 1 98.51 94 GLY A C 1
ATOM 754 O O . GLY A 1 94 ? 7.959 -14.044 -5.523 1 98.51 94 GLY A O 1
ATOM 755 N N . ILE A 1 95 ? 6.971 -15.1 -7.229 1 98.68 95 ILE A N 1
ATOM 756 C CA . ILE A 1 95 ? 6.296 -13.908 -7.732 1 98.68 95 ILE A CA 1
ATOM 757 C C . ILE A 1 95 ? 5.318 -13.387 -6.682 1 98.68 95 ILE A C 1
ATOM 759 O O . ILE A 1 95 ? 5.253 -12.182 -6.428 1 98.68 95 ILE A O 1
ATOM 763 N N . LYS A 1 96 ? 4.59 -14.304 -6.088 1 98.28 96 LYS A N 1
ATOM 764 C CA . LYS A 1 96 ? 3.673 -13.917 -5.02 1 98.28 96 LYS A CA 1
ATOM 765 C C . LYS A 1 96 ? 4.421 -13.259 -3.864 1 98.28 96 LYS A C 1
ATOM 767 O O . LYS A 1 96 ? 4.01 -12.207 -3.371 1 98.28 96 LYS A O 1
ATOM 772 N N . LYS A 1 97 ? 5.479 -13.868 -3.402 1 98.29 97 LYS A N 1
ATOM 773 C CA . LYS A 1 97 ? 6.283 -13.317 -2.315 1 98.29 97 LYS A CA 1
ATOM 774 C C . LYS A 1 97 ? 6.804 -11.927 -2.666 1 98.29 97 LYS A C 1
ATOM 776 O O . LYS A 1 97 ? 6.788 -11.022 -1.829 1 98.29 97 LYS A O 1
ATOM 781 N N . ALA A 1 98 ? 7.236 -11.763 -3.891 1 98.77 98 ALA A N 1
ATOM 782 C CA . ALA A 1 98 ? 7.752 -10.477 -4.352 1 98.77 98 ALA A CA 1
ATOM 783 C C . ALA A 1 98 ? 6.659 -9.412 -4.341 1 98.77 98 ALA A C 1
ATOM 785 O O . ALA A 1 98 ? 6.882 -8.289 -3.881 1 98.77 98 ALA A O 1
ATOM 786 N N . LEU A 1 99 ? 5.485 -9.758 -4.838 1 98.74 99 LEU A N 1
ATOM 787 C CA . LEU A 1 99 ? 4.341 -8.852 -4.862 1 98.74 99 LEU A CA 1
ATOM 788 C C . LEU A 1 99 ? 4.025 -8.338 -3.462 1 98.74 99 LEU A C 1
ATOM 790 O O . LEU A 1 99 ? 3.982 -7.127 -3.236 1 98.74 99 LEU A O 1
ATOM 794 N N . PHE A 1 100 ? 3.916 -9.185 -2.523 1 98.52 100 PHE A N 1
ATOM 795 C CA . PHE A 1 100 ? 3.509 -8.797 -1.178 1 98.52 100 PHE A CA 1
ATOM 796 C C . PHE A 1 100 ? 4.66 -8.13 -0.435 1 98.52 100 PHE A C 1
ATOM 798 O O . PHE A 1 100 ? 4.438 -7.302 0.451 1 98.52 100 PHE A O 1
ATOM 805 N N . GLY A 1 101 ? 5.899 -8.517 -0.801 1 98.18 101 GLY A N 1
ATOM 806 C CA . GLY A 1 101 ? 7.045 -7.784 -0.288 1 98.18 101 GLY A CA 1
ATOM 807 C C . GLY A 1 101 ? 7.042 -6.319 -0.682 1 98.18 101 GLY A C 1
ATOM 808 O O . GLY A 1 101 ? 7.284 -5.446 0.154 1 98.18 101 GLY A O 1
ATOM 809 N N . GLU A 1 102 ? 6.706 -6.021 -1.993 1 98.66 102 GLU A N 1
ATOM 810 C CA . GLU A 1 102 ? 6.629 -4.647 -2.48 1 98.66 102 GLU A CA 1
ATOM 811 C C . GLU A 1 102 ? 5.501 -3.881 -1.793 1 98.66 102 GLU A C 1
ATOM 813 O O . GLU A 1 102 ? 5.672 -2.719 -1.418 1 98.66 102 GLU A O 1
ATOM 818 N N . LEU A 1 103 ? 4.42 -4.523 -1.591 1 98.51 103 LEU A N 1
ATOM 819 C CA . LEU A 1 103 ? 3.286 -3.886 -0.929 1 98.51 103 LEU A CA 1
ATOM 820 C C . LEU A 1 103 ? 3.617 -3.56 0.523 1 98.51 103 LEU A C 1
ATOM 822 O O . LEU A 1 103 ? 3.25 -2.495 1.024 1 98.51 103 LEU A O 1
ATOM 826 N N . SER A 1 104 ? 4.309 -4.434 1.213 1 97.93 104 SER A N 1
ATOM 827 C CA . SER A 1 104 ? 4.734 -4.191 2.588 1 97.93 104 SER A CA 1
ATOM 828 C C . SER A 1 104 ? 5.742 -3.05 2.661 1 97.93 104 SER A C 1
ATOM 830 O O . SER A 1 104 ? 5.75 -2.283 3.626 1 97.93 104 SER A O 1
ATOM 832 N N . ALA A 1 105 ? 6.58 -2.975 1.663 1 98.22 105 ALA A N 1
ATOM 833 C CA . ALA A 1 105 ? 7.582 -1.913 1.625 1 98.22 105 ALA A CA 1
ATOM 834 C C . ALA A 1 105 ? 6.921 -0.538 1.572 1 98.22 105 ALA A C 1
ATOM 836 O O . ALA A 1 105 ? 7.418 0.419 2.17 1 98.22 105 ALA A O 1
ATOM 837 N N . ILE A 1 106 ? 5.784 -0.422 0.857 1 98.37 106 ILE A N 1
ATOM 838 C CA . ILE A 1 106 ? 5.042 0.832 0.784 1 98.37 106 ILE A CA 1
ATOM 839 C C . ILE A 1 106 ? 4.728 1.327 2.193 1 98.37 106 ILE A C 1
ATOM 841 O O . ILE A 1 106 ? 4.97 2.493 2.517 1 98.37 106 ILE A O 1
ATOM 845 N N . GLU A 1 107 ? 4.289 0.472 3.095 1 97.25 107 GLU A N 1
ATOM 846 C CA . GLU A 1 107 ? 3.917 0.831 4.461 1 97.25 107 GLU A CA 1
ATOM 847 C C . GLU A 1 107 ? 5.134 1.284 5.263 1 97.25 107 GLU A C 1
ATOM 849 O O . GLU A 1 107 ? 5.086 2.307 5.948 1 97.25 107 GLU A O 1
ATOM 854 N N . ARG A 1 108 ? 6.186 0.555 5.097 1 97.76 108 ARG A N 1
ATOM 855 C CA . ARG A 1 108 ? 7.408 0.869 5.831 1 97.76 108 ARG A CA 1
ATOM 856 C C . ARG A 1 108 ? 7.971 2.221 5.405 1 97.76 108 ARG A C 1
ATOM 858 O O . ARG A 1 108 ? 8.374 3.025 6.248 1 97.76 108 ARG A O 1
ATOM 865 N N . TYR A 1 109 ? 7.903 2.487 4.172 1 98.43 109 TYR A N 1
ATOM 866 C CA . TYR A 1 109 ? 8.578 3.675 3.663 1 98.43 109 TYR A CA 1
ATOM 867 C C . TYR A 1 109 ? 7.748 4.927 3.921 1 98.43 109 TYR A C 1
ATOM 869 O O . TYR A 1 109 ? 8.296 6.018 4.094 1 98.43 109 TYR A O 1
ATOM 877 N N . ARG A 1 110 ? 6.479 4.764 4.019 1 96.98 110 ARG A N 1
ATOM 878 C CA . ARG A 1 110 ? 5.638 5.88 4.44 1 96.98 110 ARG A CA 1
ATOM 879 C C . ARG A 1 110 ? 5.987 6.326 5.855 1 96.98 110 ARG A C 1
ATOM 881 O O . ARG A 1 110 ? 6.006 7.524 6.147 1 96.98 110 ARG A O 1
ATOM 888 N N . GLU A 1 111 ? 6.215 5.302 6.668 1 95.83 111 GLU A N 1
ATOM 889 C CA . GLU A 1 111 ? 6.57 5.612 8.05 1 95.83 111 GLU A CA 1
ATOM 890 C C . GLU A 1 111 ? 7.912 6.335 8.126 1 95.83 111 GLU A C 1
ATOM 892 O O . GLU A 1 111 ? 8.078 7.264 8.918 1 95.83 111 GLU A O 1
ATOM 897 N N . ILE A 1 112 ? 8.81 5.94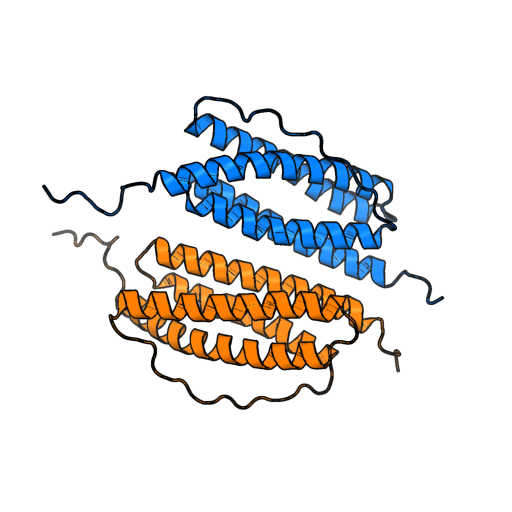8 7.323 1 97.68 112 ILE A N 1
ATOM 898 C CA . ILE A 1 112 ? 10.1 6.627 7.264 1 97.68 112 ILE A CA 1
ATOM 899 C C . ILE A 1 112 ? 9.904 8.068 6.8 1 97.68 112 ILE A C 1
ATOM 901 O O . ILE A 1 112 ? 10.432 9 7.411 1 97.68 112 ILE A O 1
ATOM 905 N N . ARG A 1 113 ? 9.118 8.275 5.751 1 96.89 113 ARG A N 1
ATOM 906 C CA . ARG A 1 113 ? 8.895 9.582 5.142 1 96.89 113 ARG A CA 1
ATOM 907 C C . ARG A 1 113 ? 8.342 10.573 6.16 1 96.89 113 ARG A C 1
ATOM 909 O O . ARG A 1 113 ? 8.715 11.748 6.155 1 96.89 113 ARG A O 1
ATOM 916 N N . ARG A 1 114 ? 7.562 10.08 7.075 1 92.38 114 ARG A N 1
ATOM 917 C CA . ARG A 1 114 ? 6.844 10.911 8.036 1 92.38 114 ARG A CA 1
ATOM 918 C C . ARG A 1 114 ? 7.813 11.642 8.959 1 92.38 114 ARG A C 1
ATOM 920 O O . ARG A 1 114 ? 7.545 12.769 9.382 1 92.38 114 ARG A O 1
ATOM 927 N N . GLY A 1 115 ? 8.95 11.091 9.263 1 93.67 115 GLY A N 1
ATOM 928 C CA . GLY A 1 115 ? 9.851 11.655 10.256 1 93.67 115 GLY A CA 1
ATOM 929 C C . GLY A 1 115 ? 11.014 12.412 9.645 1 93.67 115 GLY A C 1
ATOM 930 O O . GLY A 1 115 ? 11.882 12.912 10.363 1 93.67 115 GLY A O 1
ATOM 931 N N . LEU A 1 116 ? 11.017 12.532 8.366 1 94.75 116 LEU A N 1
ATOM 932 C CA . LEU A 1 116 ? 12.155 13.172 7.716 1 94.75 116 LEU A CA 1
ATOM 933 C C . LEU A 1 116 ? 11.994 14.689 7.707 1 94.75 116 LEU A C 1
ATOM 935 O O . LEU A 1 116 ? 10.906 15.2 7.435 1 94.75 116 LEU A O 1
ATOM 939 N N . PRO A 1 117 ? 12.991 15.467 8.005 1 90.56 117 PRO A N 1
ATOM 940 C CA . PRO A 1 117 ? 12.905 16.906 8.269 1 90.56 117 PRO A CA 1
ATOM 941 C C . PRO A 1 117 ? 12.888 17.74 6.99 1 90.56 117 PRO A C 1
ATOM 943 O O . PRO A 1 117 ? 12.526 18.919 7.022 1 90.56 117 PRO A O 1
ATOM 946 N N . SER A 1 118 ? 13.324 17.291 5.795 1 90.78 118 SER A N 1
ATOM 947 C CA . SER A 1 118 ? 13.468 18.098 4.588 1 90.78 118 SER A CA 1
ATOM 948 C C . SER A 1 118 ? 12.561 17.59 3.472 1 90.78 118 SER A C 1
ATOM 950 O O . SER A 1 118 ? 12.362 16.382 3.328 1 90.78 118 SER A O 1
ATOM 952 N N . THR A 1 119 ? 12.105 18.524 2.778 1 92.71 119 THR A N 1
ATOM 953 C CA . THR A 1 119 ? 11.268 18.206 1.626 1 92.71 119 THR A CA 1
ATOM 954 C C . THR A 1 119 ? 12.039 17.361 0.615 1 92.71 119 THR A C 1
ATOM 956 O O . THR A 1 119 ? 11.463 16.491 -0.042 1 92.71 119 THR A O 1
ATOM 959 N N . ILE A 1 120 ? 13.333 17.534 0.555 1 96.26 120 ILE A N 1
ATOM 960 C CA . ILE A 1 120 ? 14.141 16.81 -0.42 1 96.26 120 ILE A CA 1
ATOM 961 C C . ILE A 1 120 ? 14.107 15.315 -0.11 1 96.26 120 ILE A C 1
ATOM 963 O O . ILE A 1 120 ? 13.898 14.494 -1.006 1 96.26 120 ILE A O 1
ATOM 967 N N . TYR A 1 121 ? 14.262 14.931 1.185 1 97.19 121 TYR A N 1
ATOM 968 C CA . TYR A 1 121 ? 14.244 13.524 1.57 1 97.19 121 TYR A CA 1
ATOM 969 C C . TYR A 1 121 ? 12.842 12.941 1.442 1 97.19 121 TYR A C 1
ATOM 971 O O . TYR A 1 121 ? 12.675 11.794 1.021 1 97.19 121 TYR A O 1
ATOM 979 N N . ARG A 1 122 ? 11.881 13.754 1.784 1 96.26 122 ARG A N 1
ATOM 980 C CA . ARG A 1 122 ? 10.5 13.303 1.647 1 96.26 122 ARG A CA 1
ATOM 981 C C . ARG A 1 122 ? 10.149 13.052 0.184 1 96.26 122 ARG A C 1
ATOM 983 O O . ARG A 1 122 ? 9.412 12.115 -0.131 1 96.26 122 ARG A O 1
ATOM 990 N N . ASP A 1 123 ? 10.655 13.873 -0.708 1 97.13 123 ASP A N 1
ATOM 991 C CA . ASP A 1 123 ? 10.444 13.673 -2.139 1 97.13 123 ASP A CA 1
ATOM 992 C C . ASP A 1 123 ? 11.149 12.41 -2.627 1 97.13 123 ASP A C 1
ATOM 994 O O . ASP A 1 123 ? 10.629 11.694 -3.485 1 97.13 123 ASP A O 1
ATOM 998 N N . MET A 1 124 ? 12.329 12.153 -2.13 1 97.7 124 MET A N 1
ATOM 999 C CA . MET A 1 124 ? 13.024 10.915 -2.469 1 97.7 124 MET A CA 1
ATOM 1000 C C . MET A 1 124 ? 12.199 9.699 -2.059 1 97.7 124 MET A C 1
ATOM 1002 O O . MET A 1 124 ? 12.061 8.748 -2.831 1 97.7 124 MET A O 1
ATOM 1006 N N . LEU A 1 125 ? 11.643 9.774 -0.867 1 98.38 125 LEU A N 1
ATOM 1007 C CA . LEU A 1 125 ? 10.828 8.656 -0.405 1 98.38 125 LEU A CA 1
ATOM 1008 C C . LEU A 1 125 ? 9.537 8.554 -1.211 1 98.38 125 LEU A C 1
ATOM 1010 O O . LEU A 1 125 ? 9.032 7.454 -1.445 1 98.38 125 LEU A O 1
ATOM 1014 N N . PHE A 1 126 ? 8.998 9.692 -1.627 1 97.71 126 PHE A N 1
ATOM 1015 C CA . PHE A 1 126 ? 7.854 9.647 -2.529 1 97.71 126 PHE A CA 1
ATOM 1016 C C . PHE A 1 126 ? 8.187 8.852 -3.786 1 97.71 126 PHE A C 1
ATOM 1018 O O . PHE A 1 126 ? 7.405 8 -4.214 1 97.71 126 PHE A O 1
ATOM 1025 N N . ASN A 1 127 ? 9.345 9.086 -4.336 1 98.17 127 ASN A N 1
ATOM 1026 C CA . ASN A 1 127 ? 9.784 8.358 -5.521 1 98.17 127 ASN A CA 1
ATOM 1027 C C . ASN A 1 127 ? 9.919 6.863 -5.242 1 98.17 127 ASN A C 1
ATOM 1029 O O . ASN A 1 127 ? 9.486 6.036 -6.046 1 98.17 127 ASN A O 1
ATOM 1033 N N . ILE A 1 128 ? 10.464 6.53 -4.118 1 98.77 128 ILE A N 1
ATOM 1034 C CA . ILE A 1 128 ? 10.671 5.126 -3.782 1 98.77 128 ILE A CA 1
ATOM 1035 C C . ILE A 1 128 ? 9.323 4.441 -3.572 1 98.77 128 ILE A C 1
ATOM 1037 O O . ILE A 1 128 ? 9.088 3.346 -4.089 1 98.77 128 ILE A O 1
ATOM 1041 N N . ILE A 1 129 ? 8.428 5.066 -2.856 1 98.68 129 ILE A N 1
ATOM 1042 C CA . ILE A 1 129 ? 7.111 4.504 -2.577 1 98.68 129 ILE A CA 1
ATOM 1043 C C . ILE A 1 129 ? 6.364 4.264 -3.888 1 98.68 129 ILE A C 1
ATOM 1045 O O . ILE A 1 129 ? 5.767 3.203 -4.084 1 98.68 129 ILE A O 1
ATOM 1049 N N . THR A 1 130 ? 6.416 5.24 -4.836 1 98.62 130 THR A N 1
ATOM 1050 C CA . THR A 1 130 ? 5.705 5.083 -6.1 1 98.62 130 THR A CA 1
ATOM 1051 C C . THR A 1 130 ? 6.385 4.034 -6.976 1 98.62 130 THR A C 1
ATOM 1053 O O . THR A 1 130 ? 5.726 3.363 -7.773 1 98.62 130 THR A O 1
ATOM 1056 N N . ASP A 1 131 ? 7.672 3.867 -6.835 1 98.83 131 ASP A N 1
ATOM 1057 C CA . ASP A 1 131 ? 8.346 2.756 -7.498 1 98.83 131 ASP A CA 1
ATOM 1058 C C . ASP A 1 131 ? 7.835 1.414 -6.977 1 98.83 131 ASP A C 1
ATOM 1060 O O . ASP A 1 131 ? 7.611 0.484 -7.755 1 98.83 131 ASP A O 1
ATOM 1064 N N . GLU A 1 132 ? 7.671 1.288 -5.617 1 98.81 132 GLU A N 1
ATOM 1065 C CA . GLU A 1 132 ? 7.173 0.037 -5.052 1 98.81 132 GLU A CA 1
ATOM 1066 C C . GLU A 1 132 ? 5.764 -0.272 -5.551 1 98.81 132 GLU A C 1
ATOM 1068 O O . GLU A 1 132 ? 5.423 -1.433 -5.782 1 98.81 132 GLU A O 1
ATOM 1073 N N . ILE A 1 133 ? 4.986 0.757 -5.753 1 98.63 133 ILE A N 1
ATOM 1074 C CA . ILE A 1 133 ? 3.657 0.593 -6.332 1 98.63 133 ILE A CA 1
ATOM 1075 C C . ILE A 1 133 ? 3.778 0.068 -7.761 1 98.63 133 ILE A C 1
ATOM 1077 O O . ILE A 1 133 ? 3.124 -0.911 -8.127 1 98.63 133 ILE A O 1
ATOM 1081 N N . LYS A 1 134 ? 4.629 0.693 -8.53 1 98.72 134 LYS A N 1
ATOM 1082 C CA . LYS A 1 134 ? 4.904 0.26 -9.897 1 98.72 134 LYS A CA 1
ATOM 1083 C C . LYS A 1 134 ? 5.376 -1.191 -9.93 1 98.72 134 LYS A C 1
ATOM 1085 O O . LYS A 1 134 ? 4.929 -1.975 -10.769 1 98.72 134 LYS A O 1
ATOM 1090 N N . HIS A 1 135 ? 6.314 -1.549 -9.029 1 98.89 135 HIS A N 1
ATOM 1091 C CA . HIS A 1 135 ? 6.82 -2.915 -8.947 1 98.89 135 HIS A CA 1
ATOM 1092 C C . HIS A 1 135 ? 5.698 -3.901 -8.64 1 98.89 135 HIS A C 1
ATOM 1094 O O . HIS A 1 135 ? 5.629 -4.975 -9.241 1 98.89 135 HIS A O 1
ATOM 1100 N N . SER A 1 136 ? 4.836 -3.56 -7.674 1 98.79 136 SER A N 1
ATOM 1101 C CA . SER A 1 136 ? 3.737 -4.449 -7.315 1 98.79 136 SER A CA 1
ATOM 1102 C C . SER A 1 136 ? 2.816 -4.699 -8.505 1 98.79 136 SER A C 1
ATOM 1104 O O . SER A 1 136 ? 2.305 -5.806 -8.679 1 98.79 136 SER A O 1
ATOM 1106 N N . ALA A 1 137 ? 2.599 -3.662 -9.353 1 98.67 137 ALA A N 1
ATOM 1107 C CA . ALA A 1 137 ? 1.792 -3.825 -10.56 1 98.67 137 ALA A CA 1
ATOM 1108 C C . ALA A 1 137 ? 2.456 -4.79 -11.538 1 98.67 137 ALA A C 1
ATOM 1110 O O . ALA A 1 137 ? 1.786 -5.63 -12.143 1 98.67 137 ALA A O 1
ATOM 1111 N N . LYS A 1 138 ? 3.748 -4.671 -11.692 1 98.83 138 LYS A N 1
ATOM 1112 C CA . LYS A 1 138 ? 4.489 -5.573 -12.569 1 98.83 138 LYS A CA 1
ATOM 1113 C C . LYS A 1 138 ? 4.407 -7.013 -12.071 1 98.83 138 LYS A C 1
ATOM 1115 O O . LYS A 1 138 ? 4.228 -7.94 -12.864 1 98.83 138 LYS A O 1
ATOM 1120 N N . TYR A 1 139 ? 4.539 -7.215 -10.76 1 98.79 139 TYR A N 1
ATOM 1121 C CA . TYR A 1 139 ? 4.484 -8.568 -10.219 1 98.79 139 TYR A CA 1
ATOM 1122 C C . TYR A 1 139 ? 3.079 -9.146 -10.339 1 98.79 139 TYR A C 1
ATOM 1124 O O . TYR A 1 139 ? 2.912 -10.351 -10.542 1 98.79 139 TYR A O 1
ATOM 1132 N N . ASN A 1 140 ? 2.033 -8.312 -10.199 1 98.47 140 ASN A N 1
ATOM 1133 C CA . ASN A 1 140 ? 0.677 -8.779 -10.467 1 98.47 140 ASN A CA 1
ATOM 1134 C C . ASN A 1 140 ? 0.523 -9.255 -11.909 1 98.47 140 ASN A C 1
ATOM 1136 O O . ASN A 1 140 ? -0.129 -10.268 -12.166 1 98.47 140 ASN A O 1
ATOM 1140 N N . TYR A 1 141 ? 1.108 -8.51 -12.836 1 98.2 141 TYR A N 1
ATOM 1141 C CA . TYR A 1 141 ? 1.101 -8.906 -14.239 1 98.2 141 TYR A CA 1
ATOM 1142 C C . TYR A 1 141 ? 1.778 -10.258 -14.428 1 98.2 141 TYR A C 1
ATOM 1144 O O . TYR A 1 141 ? 1.231 -11.147 -15.085 1 98.2 141 TYR A O 1
ATOM 1152 N N . LEU A 1 142 ? 2.917 -10.386 -13.846 1 98.29 142 LEU A N 1
ATOM 1153 C CA . LEU A 1 142 ? 3.657 -11.637 -13.964 1 98.29 142 LEU A CA 1
ATOM 1154 C C . LEU A 1 142 ? 2.885 -12.788 -13.328 1 98.29 142 LEU A C 1
ATOM 1156 O O . LEU A 1 142 ? 2.924 -13.916 -13.824 1 98.29 142 LEU A O 1
ATOM 1160 N N . PHE A 1 143 ? 2.246 -12.562 -12.183 1 97.78 143 PHE A N 1
ATOM 1161 C CA . PHE A 1 143 ? 1.432 -13.587 -11.541 1 97.78 143 PHE A CA 1
ATOM 1162 C C . PHE A 1 143 ? 0.312 -14.047 -12.466 1 97.78 143 PHE A C 1
ATOM 1164 O O . PHE A 1 143 ? 0.074 -15.247 -12.612 1 97.78 143 PHE A O 1
ATOM 1171 N N . THR A 1 144 ? -0.382 -13.078 -13.097 1 96.1 144 THR A N 1
ATOM 1172 C CA . THR A 1 144 ? -1.47 -13.391 -14.016 1 96.1 144 THR A CA 1
ATOM 1173 C C . THR A 1 144 ? -0.963 -14.22 -15.193 1 96.1 144 THR A C 1
ATOM 1175 O O . THR A 1 144 ? -1.583 -15.218 -15.568 1 96.1 144 THR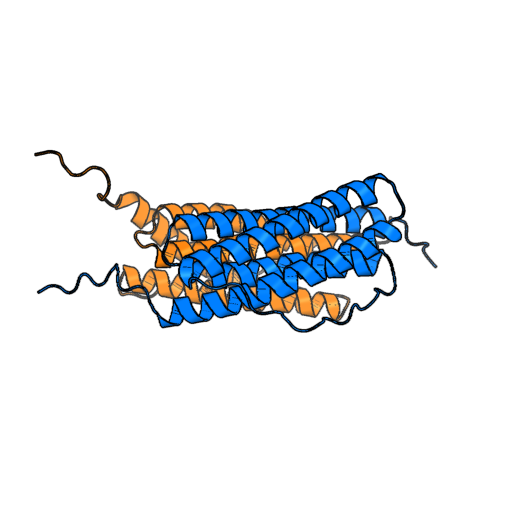 A O 1
ATOM 1178 N N . LEU A 1 145 ? 0.132 -13.848 -15.729 1 94.97 145 LEU A N 1
ATOM 1179 C CA . LEU A 1 145 ? 0.709 -14.499 -16.9 1 94.97 145 LEU A CA 1
ATOM 1180 C C . LEU A 1 145 ? 1.081 -15.945 -16.589 1 94.97 145 LEU A C 1
ATOM 1182 O O . LEU A 1 145 ? 0.837 -16.841 -17.4 1 94.97 145 LEU A O 1
ATOM 1186 N N . ASN A 1 146 ? 1.589 -16.21 -15.419 1 94.01 146 ASN A N 1
ATOM 1187 C CA . ASN A 1 146 ? 2.198 -17.502 -15.123 1 94.01 146 ASN A CA 1
ATOM 1188 C C . ASN A 1 146 ? 1.25 -18.402 -14.336 1 94.01 146 ASN A C 1
ATOM 1190 O O . ASN A 1 146 ? 1.551 -19.573 -14.1 1 94.01 146 ASN A O 1
ATOM 1194 N N . SER A 1 147 ? 0.171 -17.861 -13.761 1 90.39 147 SER A N 1
ATOM 1195 C CA . SER A 1 147 ? -0.843 -18.678 -13.103 1 90.39 147 SER A CA 1
ATOM 1196 C C . SER A 1 147 ? -1.662 -19.467 -14.119 1 90.39 147 SER A C 1
ATOM 1198 O O . SER A 1 147 ? -2.26 -20.491 -13.781 1 90.39 147 SER A O 1
ATOM 1200 N N . HIS A 1 148 ? -1.82 -19.048 -15.305 1 74.99 148 HIS A N 1
ATOM 1201 C CA . HIS A 1 148 ? -2.549 -19.713 -16.379 1 74.99 148 HIS A CA 1
ATOM 1202 C C . HIS A 1 148 ? -1.767 -20.905 -16.92 1 74.99 148 HIS A C 1
ATOM 1204 O O . HIS A 1 148 ? -2.359 -21.88 -17.39 1 74.99 148 HIS A O 1
ATOM 1210 N N . ASN A 1 149 ? -0.476 -20.926 -16.889 1 58.82 149 ASN A N 1
ATOM 1211 C CA . ASN A 1 149 ? 0.332 -22.004 -17.449 1 58.82 149 ASN A CA 1
ATOM 1212 C C . ASN A 1 149 ? 0.462 -23.171 -16.474 1 58.82 149 ASN A C 1
ATOM 1214 O O . ASN A 1 149 ? 1.221 -24.11 -16.721 1 58.82 149 ASN A O 1
ATOM 1218 N N . MET A 1 150 ? 0.017 -23.231 -15.284 1 53.13 150 MET A N 1
ATOM 1219 C CA . MET A 1 150 ? 0.112 -24.382 -14.39 1 53.13 150 MET A CA 1
ATOM 1220 C C . MET A 1 150 ? -0.807 -25.507 -14.852 1 53.13 150 MET A C 1
ATOM 1222 O O . MET A 1 150 ? -1.994 -25.285 -15.096 1 53.13 150 MET A O 1
ATOM 1226 N N . PRO A 1 151 ? -0.268 -26.782 -15.249 1 45.02 151 PRO A N 1
ATOM 1227 C CA . PRO A 1 151 ? -1.037 -27.953 -15.678 1 45.02 151 PRO A CA 1
ATOM 1228 C C . PRO A 1 151 ? -2.125 -28.342 -14.68 1 45.02 151 PRO A C 1
ATOM 1230 O O . PRO A 1 151 ? -1.967 -28.131 -13.475 1 45.02 151 PRO A O 1
ATOM 1233 N N . ARG A 1 152 ? -3.47 -28.219 -15.009 1 43.03 152 ARG A N 1
ATOM 1234 C CA . ARG A 1 152 ? -4.56 -28.9 -14.318 1 43.03 152 ARG A CA 1
ATOM 1235 C C . ARG A 1 152 ? -4.158 -30.319 -13.928 1 43.03 152 ARG A C 1
ATOM 1237 O O . ARG A 1 152 ? -3.884 -31.152 -14.794 1 43.03 152 ARG A O 1
ATOM 1244 N N . ASN A 1 153 ? -3.209 -30.559 -12.96 1 35.19 153 ASN A N 1
ATOM 1245 C CA . ASN A 1 153 ? -3.242 -31.966 -12.576 1 35.19 153 ASN A CA 1
ATOM 1246 C C . ASN A 1 153 ? -4.58 -32.344 -11.947 1 35.19 153 ASN A C 1
ATOM 1248 O O . ASN A 1 153 ? -5.158 -31.562 -11.191 1 35.19 153 ASN A O 1
ATOM 1252 N N . MET B 1 1 ? -0.515 47.009 -0.847 1 32.8 1 MET B N 1
ATOM 1253 C CA . MET B 1 1 ? -0.718 45.992 0.18 1 32.8 1 MET B CA 1
ATOM 1254 C C . MET B 1 1 ? -0.889 44.612 -0.446 1 32.8 1 MET B C 1
ATOM 1256 O O . MET B 1 1 ? -1.888 44.35 -1.118 1 32.8 1 MET B O 1
ATOM 1260 N N . PHE B 1 2 ? 0.153 43.959 -0.996 1 33.94 2 PHE B N 1
ATOM 1261 C CA . PHE B 1 2 ? 0.198 42.679 -1.692 1 33.94 2 PHE B CA 1
ATOM 1262 C C . PHE B 1 2 ? -0.371 41.567 -0.819 1 33.94 2 PHE B C 1
ATOM 1264 O O . PHE B 1 2 ? 0.066 41.38 0.319 1 33.94 2 PHE B O 1
ATOM 1271 N N . ALA B 1 3 ? -1.714 41.425 -0.834 1 39.16 3 ALA B N 1
ATOM 1272 C CA . ALA B 1 3 ? -2.283 40.272 -0.142 1 39.16 3 ALA B CA 1
ATOM 1273 C C . ALA B 1 3 ? -1.433 39.024 -0.364 1 39.16 3 ALA B C 1
ATOM 1275 O O . ALA B 1 3 ? -0.965 38.775 -1.478 1 39.16 3 ALA B O 1
ATOM 1276 N N . ASN B 1 4 ? -0.587 38.563 0.534 1 42.3 4 ASN B N 1
ATOM 1277 C CA . ASN B 1 4 ? 0.296 37.406 0.429 1 42.3 4 ASN B CA 1
ATOM 1278 C C . ASN B 1 4 ? -0.403 36.227 -0.242 1 42.3 4 ASN B C 1
ATOM 1280 O O . ASN B 1 4 ? -1.356 35.671 0.307 1 42.3 4 ASN B O 1
ATOM 1284 N N . PRO B 1 5 ? -0.518 36 -1.519 1 46.94 5 PRO B N 1
ATOM 1285 C CA . PRO B 1 5 ? -1.257 35.052 -2.356 1 46.94 5 PRO B CA 1
ATOM 1286 C C . PRO B 1 5 ? -1.124 33.61 -1.873 1 46.94 5 PRO B C 1
ATOM 1288 O O . PRO B 1 5 ? -1.848 32.728 -2.343 1 46.94 5 PRO B O 1
ATOM 1291 N N . TYR B 1 6 ? -0.027 33.16 -1.35 1 46.09 6 TYR B N 1
ATOM 1292 C CA . TYR B 1 6 ? 0.344 31.787 -1.026 1 46.09 6 TYR B CA 1
ATOM 1293 C C . TYR B 1 6 ? -0.585 31.206 0.034 1 46.09 6 TYR B C 1
ATOM 1295 O O . TYR B 1 6 ? -0.84 30 0.052 1 46.09 6 TYR B O 1
ATOM 1303 N N . THR B 1 7 ? -0.856 31.899 1.297 1 46.84 7 THR B N 1
ATOM 1304 C CA . THR B 1 7 ? -1.441 31.377 2.527 1 46.84 7 THR B CA 1
ATOM 1305 C C . THR B 1 7 ? -2.964 31.35 2.434 1 46.84 7 THR B C 1
ATOM 1307 O O . THR B 1 7 ? -3.651 31.194 3.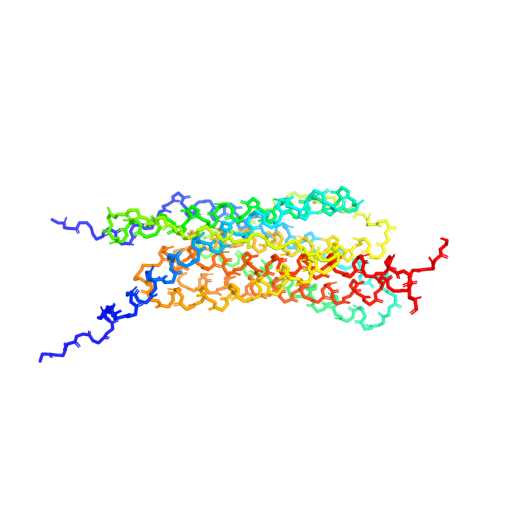445 1 46.84 7 THR B O 1
ATOM 1310 N N . MET B 1 8 ? -3.566 32.113 1.541 1 53.06 8 MET B N 1
ATOM 1311 C CA . MET B 1 8 ? -5.009 32.156 1.757 1 53.06 8 MET B CA 1
ATOM 1312 C C . MET B 1 8 ? -5.633 30.781 1.541 1 53.06 8 MET B C 1
ATOM 1314 O O . MET B 1 8 ? -5.65 30.272 0.419 1 53.06 8 MET B O 1
ATOM 1318 N N . TYR B 1 9 ? -5.529 29.962 2.555 1 66.09 9 TYR B N 1
ATOM 1319 C CA . TYR B 1 9 ? -6.282 28.715 2.486 1 66.09 9 TYR B CA 1
ATOM 1320 C C . TYR B 1 9 ? -7.685 28.954 1.941 1 66.09 9 TYR B C 1
ATOM 1322 O O . TYR B 1 9 ? -8.369 29.89 2.361 1 66.09 9 TYR B O 1
ATOM 1330 N N . ASP B 1 10 ? -7.831 28.402 0.777 1 84.17 10 ASP B N 1
ATOM 1331 C CA . ASP B 1 10 ? -9.116 28.468 0.088 1 84.17 10 ASP B CA 1
ATOM 1332 C C . ASP B 1 10 ? -10.217 27.806 0.915 1 84.17 10 ASP B C 1
ATOM 1334 O O . ASP B 1 10 ? -10.313 26.578 0.96 1 84.17 10 ASP B O 1
ATOM 1338 N N . MET B 1 11 ? -10.954 28.655 1.638 1 88.57 11 MET B N 1
ATOM 1339 C CA . MET B 1 11 ? -11.997 28.177 2.541 1 88.57 11 MET B CA 1
ATOM 1340 C C . MET B 1 11 ? -13.028 27.343 1.789 1 88.57 11 MET B C 1
ATOM 1342 O O . MET B 1 11 ? -13.61 26.413 2.35 1 88.57 11 MET B O 1
ATOM 1346 N N . ASN B 1 12 ? -13.243 27.656 0.62 1 92.18 12 ASN B N 1
ATOM 1347 C CA . ASN B 1 12 ? -14.166 26.864 -0.186 1 92.18 12 ASN B CA 1
ATOM 1348 C C . ASN B 1 12 ? -13.64 25.45 -0.415 1 92.18 12 ASN B C 1
ATOM 1350 O O . ASN B 1 12 ? -14.402 24.484 -0.363 1 92.18 12 ASN B O 1
ATOM 1354 N N . LEU B 1 13 ? -12.382 25.374 -0.646 1 94.46 13 LEU B N 1
ATOM 1355 C CA . LEU B 1 13 ? -11.764 24.066 -0.831 1 94.46 13 LEU B CA 1
ATOM 1356 C C . LEU B 1 13 ? -11.811 23.254 0.459 1 94.46 13 LEU B C 1
ATOM 1358 O O . LEU B 1 13 ? -12.041 22.043 0.428 1 94.46 13 LEU B O 1
ATOM 1362 N N . LEU B 1 14 ? -11.582 23.939 1.558 1 96.51 14 LEU B N 1
ATOM 1363 C CA . LEU B 1 14 ? -11.642 23.257 2.846 1 96.51 14 LEU B CA 1
ATOM 1364 C C . LEU B 1 14 ? -13.041 22.705 3.104 1 96.51 14 LEU B C 1
ATOM 1366 O O . LEU B 1 14 ? -13.191 21.562 3.542 1 96.51 14 LEU B O 1
ATOM 1370 N N . GLU B 1 15 ? -14.031 23.484 2.852 1 96.79 15 GLU B N 1
ATOM 1371 C CA . GLU B 1 15 ? -15.408 23.051 3.064 1 96.79 15 GLU B CA 1
ATOM 1372 C C . GLU B 1 15 ? -15.737 21.823 2.219 1 96.79 15 GLU B C 1
ATOM 1374 O O . GLU B 1 15 ? -16.384 20.889 2.698 1 96.79 15 GLU B O 1
ATOM 1379 N N . LYS B 1 16 ? -15.315 21.829 1.002 1 97.38 16 LYS B N 1
ATOM 1380 C CA . LYS B 1 16 ? -15.508 20.675 0.129 1 97.38 16 LYS B CA 1
ATOM 1381 C C . LYS B 1 16 ? -14.81 19.439 0.69 1 97.38 16 LYS B C 1
ATOM 1383 O O . LYS B 1 16 ? -15.354 18.334 0.636 1 97.38 16 LYS B O 1
ATOM 1388 N N . SER B 1 17 ? -13.627 19.656 1.202 1 98.17 17 SER B N 1
ATOM 1389 C CA . SER B 1 17 ? -12.883 18.551 1.797 1 98.17 17 SER B CA 1
ATOM 1390 C C . SER B 1 17 ? -13.59 18.013 3.037 1 98.17 17 SER B C 1
ATOM 1392 O O . SER B 1 17 ? -13.635 16.801 3.256 1 98.17 17 SER B O 1
ATOM 1394 N N . LEU B 1 18 ? -14.145 18.869 3.855 1 98.04 18 LEU B N 1
ATOM 1395 C CA . LEU B 1 18 ? -14.861 18.438 5.05 1 98.04 18 LEU B CA 1
ATOM 1396 C C . LEU B 1 18 ? -16.101 17.631 4.679 1 98.04 18 LEU B C 1
ATOM 1398 O O . LEU B 1 18 ? -16.415 16.633 5.332 1 98.04 18 LEU B O 1
ATOM 1402 N N . GLU B 1 19 ? -16.777 18.041 3.61 1 97.68 19 GLU B N 1
ATOM 1403 C CA . GLU B 1 19 ? -17.888 17.241 3.103 1 97.68 19 GLU B CA 1
ATOM 1404 C C . GLU B 1 19 ? -17.405 15.886 2.595 1 97.68 19 GLU B C 1
ATOM 1406 O O . GLU B 1 19 ? -18.062 14.865 2.812 1 97.68 19 GLU B O 1
ATOM 1411 N N . GLY B 1 20 ? -16.301 15.892 1.946 1 98.11 20 GLY B N 1
ATOM 1412 C CA . GLY B 1 20 ? -15.693 14.657 1.477 1 98.11 20 GLY B CA 1
ATOM 1413 C C . GLY B 1 20 ? -15.347 13.699 2.601 1 98.11 20 GLY B C 1
ATOM 1414 O O . GLY B 1 20 ? -15.482 12.483 2.451 1 98.11 20 GLY B O 1
ATOM 1415 N N . ILE B 1 21 ? -14.892 14.239 3.706 1 98.48 21 ILE B N 1
ATOM 1416 C CA . ILE B 1 21 ? -14.53 13.412 4.852 1 98.48 21 ILE B CA 1
ATOM 1417 C C . ILE B 1 21 ? -15.774 12.722 5.404 1 98.48 21 ILE B C 1
ATOM 1419 O O . ILE B 1 21 ? -15.734 11.538 5.749 1 98.48 21 ILE B O 1
ATOM 1423 N N . LYS B 1 22 ? -16.888 13.431 5.475 1 97.78 22 LYS B N 1
ATOM 1424 C CA . LYS B 1 22 ? -18.134 12.824 5.936 1 97.78 22 LYS B CA 1
ATOM 1425 C C . LYS B 1 22 ? -18.53 11.645 5.053 1 97.78 22 LYS B C 1
ATOM 1427 O O . LYS B 1 22 ? -18.911 10.586 5.557 1 97.78 22 LYS B O 1
ATOM 1432 N N . LEU B 1 23 ? -18.415 11.797 3.766 1 96.97 23 LEU B N 1
ATOM 1433 C CA . LEU B 1 23 ? -18.733 10.731 2.822 1 96.97 23 LEU B CA 1
ATOM 1434 C C . LEU B 1 23 ? -17.74 9.581 2.947 1 96.97 23 LEU B C 1
ATOM 1436 O O . LEU B 1 23 ? -18.114 8.414 2.808 1 96.97 23 LEU B O 1
ATOM 1440 N N . ALA B 1 24 ? -16.467 9.933 3.178 1 98.05 24 ALA B N 1
ATOM 1441 C CA . ALA B 1 24 ? -15.431 8.914 3.33 1 98.05 24 ALA B CA 1
ATOM 1442 C C . ALA B 1 24 ? -15.699 8.038 4.551 1 98.05 24 ALA B C 1
ATOM 1444 O O . ALA B 1 24 ? -15.496 6.822 4.506 1 98.05 24 ALA B O 1
ATOM 1445 N N . VAL B 1 25 ? -16.118 8.653 5.661 1 97.63 25 VAL B N 1
ATOM 1446 C CA . VAL B 1 25 ? -16.449 7.909 6.872 1 97.63 25 VAL B CA 1
ATOM 1447 C C . VAL B 1 25 ? -17.544 6.889 6.569 1 97.63 25 VAL B C 1
ATOM 1449 O O . VAL B 1 25 ? -17.439 5.723 6.958 1 97.63 25 VAL B O 1
ATOM 1452 N N . GLN B 1 26 ? -18.559 7.306 5.864 1 95.47 26 GLN B N 1
ATOM 1453 C CA . GLN B 1 26 ? -19.632 6.399 5.47 1 95.47 26 GLN B CA 1
ATOM 1454 C C . GLN B 1 26 ? -19.115 5.307 4.539 1 95.47 26 GLN B C 1
ATOM 1456 O O . GLN B 1 26 ? -19.455 4.133 4.702 1 95.47 26 GLN B O 1
ATOM 1461 N N . GLY B 1 27 ? -18.345 5.677 3.574 1 95.27 27 GLY B N 1
ATOM 1462 C CA . GLY B 1 27 ? -17.776 4.719 2.639 1 95.27 27 GLY B CA 1
ATOM 1463 C C . GLY B 1 27 ? -16.916 3.667 3.314 1 95.27 27 GLY B C 1
ATOM 1464 O O . GLY B 1 27 ? -17.006 2.482 2.987 1 95.27 27 GLY B O 1
ATOM 1465 N N . GLU B 1 28 ? -16.049 4.071 4.239 1 96.72 28 GLU B N 1
ATOM 1466 C CA . GLU B 1 28 ? -15.196 3.137 4.968 1 96.72 28 GLU B CA 1
ATOM 1467 C C . GLU B 1 28 ? -16.027 2.148 5.78 1 96.72 28 GLU B C 1
ATOM 1469 O O . GLU B 1 28 ? -15.674 0.972 5.885 1 96.72 28 GLU B O 1
ATOM 1474 N N . LYS B 1 29 ? -17.101 2.658 6.391 1 94.98 29 LYS B N 1
ATOM 1475 C CA . LYS B 1 29 ? -18.001 1.78 7.133 1 94.98 29 LYS B CA 1
ATOM 1476 C C . LYS B 1 29 ? -18.639 0.742 6.213 1 94.98 29 LYS B C 1
ATOM 1478 O O . LYS B 1 29 ? -18.713 -0.439 6.558 1 94.98 29 LYS B O 1
ATOM 1483 N N . GLU B 1 30 ? -19.13 1.164 5.086 1 95.32 30 GLU B N 1
ATOM 1484 C CA . GLU B 1 30 ? -19.72 0.262 4.102 1 95.32 30 GLU B CA 1
ATOM 1485 C C . GLU B 1 30 ? -18.714 -0.791 3.645 1 95.32 30 GLU B C 1
ATOM 1487 O O . GLU B 1 30 ? -19.055 -1.969 3.517 1 95.32 30 GLU B O 1
ATOM 1492 N N . ASP B 1 31 ? -17.504 -0.38 3.406 1 96.77 31 ASP B N 1
ATOM 1493 C CA . ASP B 1 31 ? -16.453 -1.307 2.995 1 96.77 31 ASP B CA 1
ATOM 1494 C C . ASP B 1 31 ? -16.188 -2.35 4.078 1 96.77 31 ASP B C 1
ATOM 1496 O O . ASP B 1 31 ? -16.043 -3.538 3.781 1 96.77 31 ASP B O 1
ATOM 1500 N N . GLU B 1 32 ? -16.045 -1.863 5.287 1 96.28 32 GLU B N 1
ATOM 1501 C CA . GLU B 1 32 ? -15.829 -2.789 6.395 1 96.28 32 GLU B CA 1
ATOM 1502 C C . GLU B 1 32 ? -16.889 -3.886 6.413 1 96.28 32 GLU B C 1
ATOM 1504 O O . GLU B 1 32 ? -16.563 -5.071 6.507 1 96.28 32 GLU B O 1
ATOM 1509 N N . LEU B 1 33 ? -18.171 -3.535 6.29 1 95.92 33 LEU B N 1
ATOM 1510 C CA . LEU B 1 33 ? -19.272 -4.493 6.3 1 95.92 33 LEU B CA 1
ATOM 1511 C C . LEU B 1 33 ? -19.193 -5.426 5.097 1 95.92 33 LEU B C 1
ATOM 1513 O O . LEU B 1 33 ? -19.382 -6.637 5.231 1 95.92 33 LEU B O 1
ATOM 1517 N N . PHE B 1 34 ? -18.959 -4.864 3.979 1 98.04 34 PHE B N 1
ATOM 1518 C CA . PHE B 1 34 ? -18.864 -5.637 2.747 1 98.04 34 PHE B CA 1
ATOM 1519 C C . PHE B 1 34 ? -17.723 -6.645 2.826 1 98.04 34 PHE B C 1
ATOM 1521 O O . PHE B 1 34 ? -17.881 -7.802 2.431 1 98.04 34 PHE B O 1
ATOM 1528 N N . TYR B 1 35 ? -16.599 -6.255 3.366 1 98.51 35 TYR B N 1
ATOM 1529 C CA . TYR B 1 35 ? -15.443 -7.141 3.446 1 98.51 35 TYR B CA 1
ATOM 1530 C C . TYR B 1 35 ? -15.652 -8.215 4.506 1 98.51 35 TYR B C 1
ATOM 1532 O O . TYR B 1 35 ? -15.178 -9.344 4.356 1 98.51 35 TYR B O 1
ATOM 1540 N N . ASP B 1 36 ? -16.343 -7.863 5.616 1 97.97 36 ASP B N 1
ATOM 1541 C CA . ASP B 1 36 ? -16.745 -8.906 6.555 1 97.97 36 ASP B CA 1
ATOM 1542 C C . ASP B 1 36 ? -17.527 -10.011 5.847 1 97.97 36 ASP B C 1
ATOM 1544 O O . ASP B 1 36 ? -17.306 -11.196 6.103 1 97.97 36 ASP B O 1
ATOM 1548 N N . TYR B 1 37 ? -18.396 -9.611 5.011 1 98.46 37 TYR B N 1
ATOM 1549 C CA . TYR B 1 37 ? -19.16 -10.595 4.254 1 98.46 37 TYR B CA 1
ATOM 1550 C C . TYR B 1 37 ? -18.25 -11.408 3.341 1 98.46 37 TYR B C 1
ATOM 1552 O O . TYR B 1 37 ? -18.347 -12.637 3.292 1 98.46 37 TYR B O 1
ATOM 1560 N N . LEU B 1 38 ? -17.37 -10.746 2.58 1 98.73 38 LEU B N 1
ATOM 1561 C CA . LEU B 1 38 ? -16.459 -11.453 1.687 1 98.73 38 LEU B CA 1
ATOM 1562 C C . LEU B 1 38 ? -15.629 -12.476 2.455 1 98.73 38 LEU B C 1
ATOM 1564 O O . LEU B 1 38 ? -15.379 -13.577 1.959 1 98.73 38 LEU B O 1
ATOM 1568 N N . ILE B 1 39 ? -15.113 -12.044 3.634 1 98.75 39 ILE B N 1
ATOM 1569 C CA . ILE B 1 39 ? -14.34 -12.947 4.481 1 98.75 39 ILE B CA 1
ATOM 1570 C C . ILE B 1 39 ? -15.165 -14.192 4.796 1 98.75 39 ILE B C 1
ATOM 1572 O O . ILE B 1 39 ? -14.647 -15.311 4.771 1 98.75 39 ILE B O 1
ATOM 1576 N N . SER B 1 40 ? -16.472 -14.033 5.032 1 98.4 40 SER B N 1
ATOM 1577 C CA . SER B 1 40 ? -17.344 -15.13 5.44 1 98.4 40 SER B CA 1
ATOM 1578 C C . SER B 1 40 ? -17.534 -16.135 4.308 1 98.4 40 SER B C 1
ATOM 1580 O O . SER B 1 40 ? -17.821 -17.308 4.554 1 98.4 40 SER B O 1
ATOM 1582 N N . ILE B 1 41 ? -17.332 -15.754 3.038 1 98.04 41 ILE B N 1
ATOM 1583 C CA . ILE B 1 41 ? -17.6 -16.666 1.932 1 98.04 41 ILE B CA 1
ATOM 1584 C C . ILE B 1 41 ? -16.302 -16.972 1.188 1 98.04 41 ILE B C 1
ATOM 1586 O O . ILE B 1 41 ? -16.318 -17.617 0.137 1 98.04 41 ILE B O 1
ATOM 1590 N N . ALA B 1 42 ? -15.174 -16.457 1.628 1 98.08 42 ALA B N 1
ATOM 1591 C CA . ALA B 1 42 ? -13.887 -16.682 0.976 1 98.08 42 ALA B CA 1
ATOM 1592 C C . ALA B 1 42 ? -13.549 -18.17 0.929 1 98.08 42 ALA B C 1
ATOM 1594 O O . ALA B 1 42 ? -13.726 -18.885 1.918 1 98.08 42 ALA B O 1
ATOM 1595 N N . PRO B 1 43 ? -13.031 -18.675 -0.14 1 97.28 43 PRO B N 1
ATOM 1596 C CA . PRO B 1 43 ? -12.863 -20.117 -0.335 1 97.28 43 PRO B CA 1
ATOM 1597 C C . PRO B 1 43 ? -11.64 -20.671 0.394 1 97.28 43 PRO B C 1
ATOM 1599 O O . PRO B 1 43 ? -11.568 -21.874 0.658 1 97.28 43 PRO B O 1
ATOM 1602 N N . THR B 1 44 ? -10.569 -19.86 0.681 1 96.72 44 THR B N 1
ATOM 1603 C CA . THR B 1 44 ? -9.354 -20.352 1.32 1 96.72 44 THR B CA 1
ATOM 1604 C C . THR B 1 44 ? -8.985 -19.485 2.52 1 96.72 44 THR B C 1
ATOM 1606 O O . THR B 1 44 ? -9.406 -18.33 2.611 1 96.72 44 THR B O 1
ATOM 1609 N N . GLU B 1 45 ? -8.186 -19.995 3.394 1 97.82 45 GLU B N 1
ATOM 1610 C CA . GLU B 1 45 ? -7.689 -19.244 4.544 1 97.82 45 GLU B CA 1
ATOM 1611 C C . GLU B 1 45 ? -6.808 -18.079 4.102 1 97.82 45 GLU B C 1
ATOM 1613 O O . GLU B 1 45 ? -6.814 -17.017 4.729 1 97.82 45 GLU B O 1
ATOM 1618 N N . ASP B 1 46 ? -6.101 -18.248 3.026 1 96.61 46 ASP B N 1
ATOM 1619 C CA . ASP B 1 46 ? -5.254 -17.183 2.497 1 96.61 46 ASP B CA 1
ATOM 1620 C C . ASP B 1 46 ? -6.093 -16 2.019 1 96.61 46 ASP B C 1
ATOM 1622 O O . ASP B 1 46 ? -5.763 -14.845 2.298 1 96.61 46 ASP B O 1
ATOM 1626 N N . ASP B 1 47 ? -7.167 -16.321 1.331 1 98 47 ASP B N 1
ATOM 1627 C CA . ASP B 1 47 ? -8.099 -15.271 0.933 1 98 47 ASP B CA 1
ATOM 1628 C C . ASP B 1 47 ? -8.602 -14.494 2.148 1 98 47 ASP B C 1
ATOM 1630 O O . ASP B 1 47 ? -8.598 -13.261 2.148 1 98 47 ASP B O 1
ATOM 1634 N N . LYS B 1 48 ? -9.009 -15.226 3.15 1 98.72 48 LYS B N 1
ATOM 1635 C CA . LYS B 1 48 ? -9.561 -14.619 4.357 1 98.72 48 LYS B CA 1
ATOM 1636 C C . LYS B 1 48 ? -8.55 -13.681 5.012 1 98.72 48 LYS B C 1
ATOM 1638 O O . LYS B 1 48 ? -8.894 -12.563 5.4 1 98.72 48 LYS B O 1
ATOM 1643 N N . LYS B 1 49 ? -7.335 -14.118 5.09 1 98.64 49 LYS B N 1
ATOM 1644 C CA . LYS B 1 49 ? -6.296 -13.334 5.752 1 98.64 49 LYS B CA 1
ATOM 1645 C C . LYS B 1 49 ? -6.03 -12.03 5.004 1 98.64 49 LYS B C 1
ATOM 1647 O O . LYS B 1 49 ? -5.88 -10.974 5.621 1 98.64 49 LYS B O 1
ATOM 1652 N N . ILE B 1 50 ? -5.998 -12.167 3.699 1 98.7 50 ILE B N 1
ATOM 1653 C CA . ILE B 1 50 ? -5.738 -10.982 2.889 1 98.7 50 ILE B CA 1
ATOM 1654 C C . ILE B 1 50 ? -6.881 -9.983 3.055 1 98.7 50 ILE B C 1
ATOM 1656 O O . ILE B 1 50 ? -6.648 -8.807 3.346 1 98.7 50 ILE B O 1
ATOM 1660 N N . ILE B 1 51 ? -8.097 -10.438 2.938 1 98.9 51 ILE B N 1
ATOM 1661 C CA . ILE B 1 51 ? -9.249 -9.544 3.004 1 98.9 51 ILE B CA 1
ATOM 1662 C C . ILE B 1 51 ? -9.4 -9 4.422 1 98.9 51 ILE B C 1
ATOM 1664 O O . ILE B 1 51 ? -9.772 -7.84 4.613 1 98.9 51 ILE B O 1
ATOM 1668 N N . ALA B 1 52 ? -9.098 -9.8 5.414 1 98.86 52 ALA B N 1
ATOM 1669 C CA . ALA B 1 52 ? -9.161 -9.345 6.801 1 98.86 52 ALA B CA 1
ATOM 1670 C C . ALA B 1 52 ? -8.175 -8.208 7.051 1 98.86 52 ALA B C 1
ATOM 1672 O O . ALA B 1 52 ? -8.484 -7.258 7.774 1 98.86 52 ALA B O 1
ATOM 1673 N N . SER B 1 53 ? -7.001 -8.317 6.479 1 98.67 53 SER B N 1
ATOM 1674 C CA . SER B 1 53 ? -6.023 -7.245 6.631 1 98.67 53 SER B CA 1
ATOM 1675 C C . SER B 1 53 ? -6.53 -5.944 6.017 1 98.67 53 SER B C 1
ATOM 1677 O O . SER B 1 53 ? -6.314 -4.864 6.571 1 98.67 53 SER B O 1
ATOM 1679 N N . ILE B 1 54 ? -7.219 -6.051 4.879 1 98.82 54 ILE B N 1
ATOM 1680 C CA . ILE B 1 54 ? -7.781 -4.873 4.227 1 98.82 54 ILE B CA 1
ATOM 1681 C C . ILE B 1 54 ? -8.905 -4.296 5.084 1 98.82 54 ILE B C 1
ATOM 1683 O O . ILE B 1 54 ? -8.956 -3.087 5.32 1 98.82 54 ILE B O 1
ATOM 1687 N N . ARG B 1 55 ? -9.784 -5.166 5.559 1 98.74 55 ARG B N 1
ATOM 1688 C CA . ARG B 1 55 ? -10.885 -4.752 6.423 1 98.74 55 ARG B CA 1
ATOM 1689 C C . ARG B 1 55 ? -10.368 -4.012 7.652 1 98.74 55 ARG B C 1
ATOM 1691 O O . ARG B 1 55 ? -10.919 -2.979 8.039 1 98.74 55 ARG B O 1
ATOM 1698 N N . ASP B 1 56 ? -9.35 -4.488 8.272 1 98.67 56 ASP B N 1
ATOM 1699 C CA . ASP B 1 56 ? -8.771 -3.853 9.452 1 98.67 56 ASP B CA 1
ATOM 1700 C C . ASP B 1 56 ? -8.204 -2.476 9.112 1 98.67 56 ASP B C 1
ATOM 1702 O O . ASP B 1 56 ? -8.31 -1.541 9.909 1 98.67 56 ASP B O 1
ATOM 1706 N N . ASP B 1 57 ? -7.586 -2.387 7.948 1 98.39 57 ASP B N 1
ATOM 1707 C CA . ASP B 1 57 ? -7.113 -1.083 7.494 1 98.39 57 ASP B CA 1
ATOM 1708 C C . ASP B 1 57 ? -8.271 -0.1 7.346 1 98.39 57 ASP B C 1
ATOM 1710 O O . ASP B 1 57 ? -8.148 1.072 7.71 1 98.39 57 ASP B O 1
ATOM 1714 N N . GLU B 1 58 ? -9.415 -0.577 6.819 1 98.38 58 GLU B N 1
ATOM 1715 C CA . GLU B 1 58 ? -10.569 0.298 6.637 1 98.38 58 GLU B CA 1
ATOM 1716 C C . GLU B 1 58 ? -11.067 0.84 7.974 1 98.38 58 GLU B C 1
ATOM 1718 O O . GLU B 1 58 ? -11.508 1.989 8.059 1 98.38 58 GLU B O 1
ATOM 1723 N N . ARG B 1 59 ? -10.971 0.078 8.997 1 98.02 59 ARG B N 1
ATOM 1724 C CA . ARG B 1 59 ? -11.307 0.552 10.335 1 98.02 59 ARG B CA 1
ATOM 1725 C C . ARG B 1 59 ? -10.375 1.679 10.767 1 98.02 59 ARG B C 1
ATOM 1727 O O . ARG B 1 59 ? -10.822 2.68 11.331 1 98.02 59 ARG B O 1
ATOM 1734 N N . GLY B 1 60 ? -9.145 1.492 10.47 1 98.11 60 GLY B N 1
ATOM 1735 C CA . GLY B 1 60 ? -8.17 2.535 10.744 1 98.11 60 GLY B CA 1
ATOM 1736 C C . GLY B 1 60 ? -8.423 3.809 9.96 1 98.11 60 GLY B C 1
ATOM 1737 O O . GLY B 1 60 ? -8.312 4.91 10.502 1 98.11 60 GLY B O 1
ATOM 1738 N N . HIS B 1 61 ? -8.776 3.665 8.66 1 98.67 61 HIS B N 1
ATOM 1739 C CA . HIS B 1 61 ? -9.096 4.824 7.834 1 98.67 61 HIS B CA 1
ATOM 1740 C C . HIS B 1 61 ? -10.273 5.603 8.411 1 98.67 61 HIS B C 1
ATOM 1742 O O . HIS B 1 61 ? -10.239 6.835 8.469 1 98.67 61 HIS B O 1
ATOM 1748 N N . ASN B 1 62 ? -11.293 4.889 8.795 1 97.86 62 ASN B N 1
ATOM 1749 C CA . ASN B 1 62 ? -12.465 5.517 9.396 1 97.86 62 ASN B CA 1
ATOM 1750 C C . ASN B 1 62 ? -12.086 6.364 10.608 1 97.86 62 ASN B C 1
ATOM 1752 O O . ASN B 1 62 ? -12.511 7.515 10.723 1 97.86 62 ASN B O 1
ATOM 1756 N N . LYS B 1 63 ? -11.253 5.869 11.485 1 97.99 63 LYS B N 1
ATOM 1757 C CA . LYS B 1 63 ? -10.788 6.587 12.668 1 97.99 63 LYS B CA 1
ATOM 1758 C C . LYS B 1 63 ? -9.998 7.833 12.28 1 97.99 63 LYS B C 1
ATOM 1760 O O . LYS B 1 63 ? -10.169 8.895 12.882 1 97.99 63 LYS B O 1
ATOM 1765 N N . MET B 1 64 ? -9.151 7.691 11.289 1 98.1 64 MET B N 1
ATOM 1766 C CA . MET B 1 64 ? -8.321 8.809 10.849 1 98.1 64 MET B CA 1
ATOM 1767 C C . MET B 1 64 ? -9.181 9.943 10.302 1 98.1 64 MET B C 1
ATOM 1769 O O . MET B 1 64 ? -8.959 11.11 10.63 1 98.1 64 MET B O 1
ATOM 1773 N N . PHE B 1 65 ? -10.173 9.594 9.476 1 98.62 65 PHE B N 1
ATOM 1774 C CA . PHE B 1 65 ? -11.063 10.607 8.922 1 98.62 65 PHE B CA 1
ATOM 1775 C C . PHE B 1 65 ? -11.813 11.334 10.033 1 98.62 65 PHE B C 1
ATOM 1777 O O . PHE B 1 65 ? -11.945 12.559 10.001 1 98.62 65 PHE B O 1
ATOM 1784 N N . ARG B 1 66 ? -12.275 10.611 10.997 1 98.37 66 ARG B N 1
ATOM 1785 C CA . ARG B 1 66 ? -12.99 11.21 12.119 1 98.37 66 ARG B CA 1
ATOM 1786 C C . ARG B 1 66 ? -12.079 12.138 12.916 1 98.37 66 ARG B C 1
ATOM 1788 O O . ARG B 1 66 ? -12.505 13.209 13.353 1 98.37 66 ARG B O 1
ATOM 1795 N N . GLN B 1 67 ? -10.863 11.756 13.104 1 98.09 67 GLN B N 1
ATOM 1796 C CA . GLN B 1 67 ? -9.885 12.572 13.815 1 98.09 67 GLN B CA 1
ATOM 1797 C C . GLN B 1 67 ? -9.619 13.881 13.076 1 98.09 67 GLN B C 1
ATOM 1799 O O . GLN B 1 67 ? -9.587 14.95 13.689 1 98.09 67 GLN B O 1
ATOM 1804 N N . ILE B 1 68 ? -9.398 13.813 11.783 1 97.97 68 ILE B N 1
ATOM 1805 C CA . ILE B 1 68 ? -9.138 15.005 10.983 1 97.97 68 ILE B CA 1
ATOM 1806 C C . ILE B 1 68 ? -10.323 15.963 11.083 1 97.97 68 ILE B C 1
ATOM 1808 O O . ILE B 1 68 ? -10.145 17.155 11.342 1 97.97 68 ILE B O 1
ATOM 1812 N N . TYR B 1 69 ? -11.519 15.443 10.914 1 98.27 69 TYR B N 1
ATOM 1813 C CA . TYR B 1 69 ? -12.732 16.252 10.946 1 98.27 69 TYR B CA 1
ATOM 1814 C C . TYR B 1 69 ? -12.875 16.967 12.285 1 98.27 69 TYR B C 1
ATOM 1816 O O . TYR B 1 69 ? -13.109 18.178 12.327 1 98.27 69 TYR B O 1
ATOM 1824 N N . ARG B 1 70 ? -12.688 16.232 13.367 1 98.31 70 ARG B N 1
ATOM 1825 C CA . ARG B 1 70 ? -12.824 16.788 14.71 1 98.31 70 ARG B CA 1
ATOM 1826 C C . ARG B 1 70 ? -11.753 17.84 14.978 1 98.31 70 ARG B C 1
ATOM 1828 O O . ARG B 1 70 ? -12.032 18.877 15.583 1 98.31 70 ARG B O 1
ATOM 1835 N N . SER B 1 71 ? -10.547 17.567 14.561 1 97.41 71 SER B N 1
ATOM 1836 C CA . SER B 1 71 ? -9.433 18.48 14.796 1 97.41 71 SER B CA 1
ATOM 1837 C C . SER B 1 71 ? -9.663 19.821 14.108 1 97.41 71 SER B C 1
ATOM 1839 O O . SER B 1 71 ? -9.269 20.867 14.629 1 97.41 71 SER B O 1
ATOM 1841 N N . ILE B 1 72 ? -10.329 19.788 12.994 1 96.38 72 ILE B N 1
ATOM 1842 C CA . ILE B 1 72 ? -10.503 21.005 12.208 1 96.38 72 ILE B CA 1
ATOM 1843 C C . ILE B 1 72 ? -11.766 21.735 12.661 1 96.38 72 ILE B C 1
ATOM 1845 O O . ILE B 1 72 ? -11.767 22.961 12.796 1 96.38 72 ILE B O 1
ATOM 1849 N N . THR B 1 73 ? -12.812 21.014 12.962 1 96.93 73 THR B N 1
ATOM 1850 C CA . THR B 1 73 ? -14.116 21.638 13.158 1 96.93 73 THR B CA 1
ATOM 1851 C C . THR B 1 73 ? -14.441 21.757 14.644 1 96.93 73 THR B C 1
ATOM 1853 O O . THR B 1 73 ? -15.351 22.494 15.029 1 96.93 73 THR B O 1
ATOM 1856 N N . GLY B 1 74 ? -13.784 20.898 15.471 1 97.72 74 GLY B N 1
ATOM 1857 C CA . GLY B 1 74 ? -14.08 20.869 16.894 1 97.72 74 GLY B CA 1
ATOM 1858 C C . GLY B 1 74 ? -15.258 19.978 17.241 1 97.72 74 GLY B C 1
ATOM 1859 O O . GLY B 1 74 ? -15.615 19.839 18.412 1 97.72 74 GLY B O 1
ATOM 1860 N N . THR B 1 75 ? -15.862 19.317 16.192 1 97.48 75 THR B N 1
ATOM 1861 C CA . THR B 1 75 ? -17.023 18.464 16.424 1 97.48 75 THR B CA 1
ATOM 1862 C C . THR B 1 75 ? -16.85 17.115 15.73 1 97.48 75 THR B C 1
ATOM 1864 O O . THR B 1 75 ? -15.987 16.964 14.863 1 97.48 75 THR B O 1
ATOM 1867 N N . SER B 1 76 ? -17.623 16.176 16.136 1 97.47 76 SER B N 1
ATOM 1868 C CA . SER B 1 76 ? -17.57 14.847 15.536 1 97.47 76 SER B CA 1
ATOM 1869 C C . SER B 1 76 ? -18.318 14.81 14.207 1 97.47 76 SER B C 1
ATOM 1871 O O . SER B 1 76 ? -19.206 15.63 13.966 1 97.47 76 SER B O 1
ATOM 1873 N N . VAL B 1 77 ? -17.907 13.831 13.414 1 96.82 77 VAL B N 1
ATOM 1874 C CA . VAL B 1 77 ? -18.626 13.601 12.166 1 96.82 77 VAL B CA 1
ATOM 1875 C C . VAL B 1 77 ? -20.066 13.192 12.467 1 96.82 77 VAL B C 1
ATOM 1877 O O . VAL B 1 77 ? -20.307 12.301 13.285 1 96.82 77 VAL B O 1
ATOM 1880 N N . PRO B 1 78 ? -21.016 13.79 11.897 1 93.47 78 PRO B N 1
ATOM 1881 C CA . PRO B 1 78 ? -22.41 13.392 12.11 1 93.47 78 PRO B CA 1
ATOM 1882 C C . PRO B 1 78 ? -22.703 11.981 11.608 1 93.47 78 PRO B C 1
ATOM 1884 O O . PRO B 1 78 ? -22.037 11.497 10.689 1 93.47 78 PRO B O 1
ATOM 1887 N N . PRO B 1 79 ? -23.655 11.318 12.238 1 88.26 79 PRO B N 1
ATOM 1888 C CA . PRO B 1 79 ? -24.019 9.978 11.77 1 88.26 79 PRO B CA 1
ATOM 1889 C C . PRO B 1 79 ? -24.49 9.969 10.318 1 88.26 79 PRO B C 1
ATOM 1891 O O . PRO B 1 79 ? -25.158 10.907 9.875 1 88.26 79 PRO B O 1
ATOM 1894 N N . GLY B 1 80 ? -24.011 9.056 9.582 1 83.88 80 GLY B N 1
ATOM 1895 C CA . GLY B 1 80 ? -24.443 8.908 8.202 1 83.88 80 GLY B CA 1
ATOM 1896 C C . GLY B 1 80 ? -25.691 8.058 8.056 1 83.88 80 GLY B C 1
ATOM 1897 O O . GLY B 1 80 ? -26.314 7.684 9.052 1 83.88 80 GLY B O 1
ATOM 1898 N N . GLU B 1 81 ? -26.037 7.938 6.834 1 79.15 81 GLU B N 1
ATOM 1899 C CA . GLU B 1 81 ? -27.192 7.103 6.517 1 79.15 81 GLU B CA 1
ATOM 1900 C C . GLU B 1 81 ? -26.825 5.622 6.541 1 79.15 81 GLU B C 1
ATOM 1902 O O . GLU B 1 81 ? -25.683 5.255 6.256 1 79.15 81 GLU B O 1
ATOM 1907 N N . ASP B 1 82 ? -27.791 4.857 6.999 1 77.2 82 ASP B N 1
ATOM 1908 C CA . ASP B 1 82 ? -27.578 3.415 6.922 1 77.2 82 ASP B CA 1
ATOM 1909 C C . ASP B 1 82 ? -27.542 2.942 5.471 1 77.2 82 ASP B C 1
ATOM 1911 O O . ASP B 1 82 ? -28.417 3.291 4.677 1 77.2 82 ASP B O 1
ATOM 1915 N N . ALA B 1 83 ? -26.399 2.548 5.139 1 73.63 83 ALA B N 1
ATOM 1916 C CA . ALA B 1 83 ? -26.318 2.026 3.777 1 73.63 83 ALA B CA 1
ATOM 1917 C C . ALA B 1 83 ? -26.853 0.599 3.704 1 73.63 83 ALA B C 1
ATOM 1919 O O . ALA B 1 83 ? -26.676 -0.186 4.639 1 73.63 83 ALA B O 1
ATOM 1920 N N . GLU B 1 84 ? -27.575 0.375 2.596 1 81.2 84 GLU B N 1
ATOM 1921 C CA . GLU B 1 84 ? -28.059 -0.978 2.341 1 81.2 84 GLU B CA 1
ATOM 1922 C C . GLU B 1 84 ? -26.936 -1.879 1.834 1 81.2 84 GLU B C 1
ATOM 1924 O O . GLU B 1 84 ? -26.221 -1.521 0.896 1 81.2 84 GLU B O 1
ATOM 1929 N N . PHE B 1 85 ? -26.75 -2.92 2.55 1 88.97 85 PHE B N 1
ATOM 1930 C CA . PHE B 1 85 ? -25.78 -3.917 2.113 1 88.97 85 PHE B CA 1
ATOM 1931 C C . PHE B 1 85 ? -26.354 -4.777 0.993 1 88.97 85 PHE B C 1
ATOM 1933 O O . PHE B 1 85 ? -27.432 -5.356 1.138 1 88.97 85 PHE B O 1
ATOM 1940 N N . VAL B 1 86 ? -25.699 -4.742 -0.132 1 90.45 86 VAL B N 1
ATOM 1941 C CA . VAL B 1 86 ? -26.094 -5.58 -1.26 1 90.45 86 VAL B CA 1
ATOM 1942 C C . VAL B 1 86 ? -25.121 -6.747 -1.404 1 90.45 86 VAL B C 1
ATOM 1944 O O . VAL B 1 86 ? -23.934 -6.545 -1.674 1 90.45 86 VAL B O 1
ATOM 1947 N N . LYS B 1 87 ? -25.594 -7.908 -1.256 1 94.95 87 LYS B N 1
ATOM 1948 C CA . LYS B 1 87 ? -24.784 -9.115 -1.395 1 94.95 87 LYS B CA 1
ATOM 1949 C C . LYS B 1 87 ? -24.355 -9.326 -2.844 1 94.95 87 LYS B C 1
ATOM 1951 O O . LYS B 1 87 ? -25.171 -9.211 -3.761 1 94.95 87 LYS B O 1
ATOM 1956 N N . PRO B 1 88 ? -23.102 -9.586 -3.031 1 96.78 88 PRO B N 1
ATOM 1957 C CA . PRO B 1 88 ? -22.705 -9.91 -4.403 1 96.78 88 PRO B CA 1
ATOM 1958 C C . PRO B 1 88 ? -23.216 -11.275 -4.858 1 96.78 88 PRO B C 1
ATOM 1960 O O . PRO B 1 88 ? -23.471 -12.151 -4.028 1 96.78 88 PRO B O 1
ATOM 1963 N N . ILE B 1 89 ? -23.287 -11.48 -6.155 1 96.85 89 ILE B N 1
ATOM 1964 C CA . ILE B 1 89 ? -23.874 -12.693 -6.715 1 96.85 89 ILE B CA 1
ATOM 1965 C C . ILE B 1 89 ? -22.893 -13.854 -6.573 1 96.85 89 ILE B C 1
ATOM 1967 O O . ILE B 1 89 ? -23.279 -15.019 -6.69 1 96.85 89 ILE B O 1
ATOM 1971 N N . SER B 1 90 ? -21.622 -13.57 -6.421 1 97.16 90 SER B N 1
ATOM 1972 C CA . SER B 1 90 ? -20.582 -14.569 -6.198 1 97.16 90 SER B CA 1
ATOM 1973 C C . SER B 1 90 ? -19.369 -13.959 -5.502 1 97.16 90 SER B C 1
ATOM 1975 O O . SER B 1 90 ? -19.256 -12.736 -5.4 1 97.16 90 SER B O 1
ATOM 1977 N N . TYR B 1 91 ? -18.525 -14.829 -5.023 1 97.86 91 TYR B N 1
ATOM 1978 C CA . TYR B 1 91 ? -17.289 -14.372 -4.397 1 97.86 91 TYR B CA 1
ATOM 1979 C C . TYR B 1 91 ? -16.453 -13.554 -5.374 1 97.86 91 TYR B C 1
ATOM 1981 O O . TYR B 1 91 ? -15.964 -12.476 -5.03 1 97.86 91 TYR B O 1
ATOM 1989 N N . LEU B 1 92 ? -16.313 -14.026 -6.598 1 97.83 92 LEU B N 1
ATOM 1990 C CA . LEU B 1 92 ? -15.507 -13.341 -7.603 1 97.83 92 LEU B CA 1
ATOM 1991 C C . LEU B 1 92 ? -16.121 -11.993 -7.965 1 97.83 92 LEU B C 1
ATOM 1993 O O . LEU B 1 92 ? -15.401 -11.011 -8.162 1 97.83 92 LEU B O 1
ATOM 1997 N N . ALA B 1 93 ? -17.438 -11.919 -8.07 1 98.1 93 ALA B N 1
ATOM 1998 C CA . ALA B 1 93 ? -18.107 -10.643 -8.307 1 98.1 93 ALA B CA 1
ATOM 1999 C C . ALA B 1 93 ? -17.851 -9.667 -7.162 1 98.1 93 ALA B C 1
ATOM 2001 O O . ALA B 1 93 ? -17.717 -8.462 -7.383 1 98.1 93 ALA B O 1
ATOM 2002 N N . GLY B 1 94 ? -17.856 -10.199 -5.938 1 98.63 94 GLY B N 1
ATOM 2003 C CA . GLY B 1 94 ? -17.521 -9.381 -4.783 1 98.63 94 GLY B CA 1
ATOM 2004 C C . GLY B 1 94 ? -16.11 -8.827 -4.833 1 98.63 94 GLY B C 1
ATOM 2005 O O . GLY B 1 94 ? -15.886 -7.656 -4.52 1 98.63 94 GLY B O 1
ATOM 2006 N N . ILE B 1 95 ? -15.186 -9.665 -5.249 1 98.75 95 ILE B N 1
ATOM 2007 C CA . ILE B 1 95 ? -13.798 -9.242 -5.397 1 98.75 95 ILE B CA 1
ATOM 2008 C C . ILE B 1 95 ? -13.707 -8.123 -6.432 1 98.75 95 ILE B C 1
ATOM 2010 O O . ILE B 1 95 ? -13.011 -7.127 -6.22 1 98.75 95 ILE B O 1
ATOM 2014 N N . LYS B 1 96 ? -14.382 -8.307 -7.526 1 98.53 96 LYS B N 1
ATOM 2015 C CA . LYS B 1 96 ? -14.403 -7.277 -8.56 1 98.53 96 LYS B CA 1
ATOM 2016 C C . LYS B 1 96 ? -14.96 -5.964 -8.017 1 98.53 96 LYS B C 1
ATOM 2018 O O . LYS B 1 96 ? -14.377 -4.9 -8.233 1 98.53 96 LYS B O 1
ATOM 2023 N N . LYS B 1 97 ? -16.074 -6.034 -7.345 1 98.5 97 LYS B N 1
ATOM 2024 C CA . LYS B 1 97 ? -16.674 -4.842 -6.752 1 98.5 97 LYS B CA 1
ATOM 2025 C C . LYS B 1 97 ? -15.712 -4.172 -5.774 1 98.5 97 LYS B C 1
ATOM 2027 O O . LYS B 1 97 ? -15.587 -2.946 -5.762 1 98.5 97 LYS B O 1
ATOM 2032 N N . ALA B 1 98 ? -15.045 -4.982 -4.956 1 98.69 98 ALA B N 1
ATOM 2033 C CA . ALA B 1 98 ? -14.088 -4.459 -3.984 1 98.69 98 ALA B CA 1
ATOM 2034 C C . ALA B 1 98 ? -12.93 -3.751 -4.68 1 98.69 98 ALA B C 1
ATOM 2036 O O . ALA B 1 98 ? -12.527 -2.659 -4.273 1 98.69 98 ALA B O 1
ATOM 2037 N N . LEU B 1 99 ? -12.388 -4.368 -5.726 1 98.68 99 LEU B N 1
ATOM 2038 C CA . LEU B 1 99 ? -11.287 -3.801 -6.498 1 98.68 99 LEU B CA 1
ATOM 2039 C C . LEU B 1 99 ? -11.648 -2.415 -7.022 1 98.68 99 LEU B C 1
ATOM 2041 O O . LEU B 1 99 ? -10.933 -1.444 -6.763 1 98.68 99 LEU B O 1
ATOM 2045 N N . PHE B 1 100 ? -12.724 -2.279 -7.617 1 98.42 100 PHE B N 1
ATOM 2046 C CA . PHE B 1 100 ? -13.093 -1.02 -8.252 1 98.42 100 PHE B CA 1
ATOM 2047 C C . PHE B 1 100 ? -13.572 -0.01 -7.216 1 98.42 100 PHE B C 1
ATOM 2049 O O . PHE B 1 100 ? -13.437 1.2 -7.411 1 98.42 100 PHE B O 1
ATOM 2056 N N . GLY B 1 101 ? -14.126 -0.525 -6.101 1 98.09 101 GLY B N 1
ATOM 2057 C CA . GLY B 1 101 ? -14.402 0.362 -4.982 1 98.09 101 GLY B CA 1
ATOM 2058 C C . GLY B 1 101 ? -13.159 1.034 -4.432 1 98.09 101 GLY B C 1
ATOM 2059 O O . GLY B 1 101 ? -13.161 2.24 -4.174 1 98.09 101 GLY B O 1
ATOM 2060 N N . GLU B 1 102 ? -12.057 0.252 -4.263 1 98.5 102 GLU B N 1
ATOM 2061 C CA . GLU B 1 102 ? -10.789 0.801 -3.79 1 98.5 102 GLU B CA 1
ATOM 2062 C C . GLU B 1 102 ? -10.225 1.819 -4.777 1 98.5 102 GLU B C 1
ATOM 2064 O O . GLU B 1 102 ? -9.724 2.87 -4.375 1 98.5 102 GLU B O 1
ATOM 2069 N N . LEU B 1 103 ? -10.321 1.543 -6.059 1 98.31 103 LEU B N 1
ATOM 2070 C CA . LEU B 1 103 ? -9.826 2.457 -7.083 1 98.31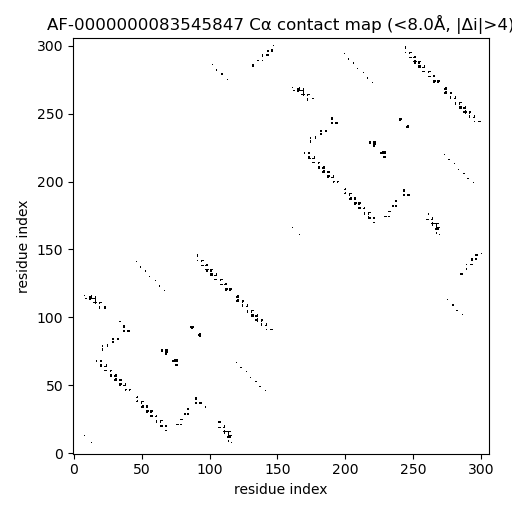 103 LEU B CA 1
ATOM 2071 C C . LEU B 1 103 ? -10.615 3.762 -7.074 1 98.31 103 LEU B C 1
ATOM 2073 O O . LEU B 1 103 ? -10.038 4.842 -7.213 1 98.31 103 LEU B O 1
ATOM 2077 N N . SER B 1 104 ? -11.9 3.696 -6.902 1 98.29 104 SER B N 1
ATOM 2078 C CA . SER B 1 104 ? -12.739 4.887 -6.822 1 98.29 104 SER B CA 1
ATOM 2079 C C . SER B 1 104 ? -12.413 5.71 -5.58 1 98.29 104 SER B C 1
ATOM 2081 O O . SER B 1 104 ? -12.46 6.941 -5.615 1 98.29 104 SER B O 1
ATOM 2083 N N . ALA B 1 105 ? -12.116 5.005 -4.494 1 98.23 105 ALA B N 1
ATOM 2084 C CA . ALA B 1 105 ? -11.763 5.694 -3.255 1 98.23 105 ALA B CA 1
ATOM 2085 C C . ALA B 1 105 ? -10.513 6.549 -3.44 1 98.23 105 ALA B C 1
ATOM 2087 O O . ALA B 1 105 ? -10.41 7.641 -2.875 1 98.23 105 ALA B O 1
ATOM 2088 N N . ILE B 1 106 ? -9.531 6.073 -4.238 1 98.45 106 ILE B N 1
ATOM 2089 C CA . ILE B 1 106 ? -8.312 6.824 -4.517 1 98.45 106 ILE B CA 1
ATOM 2090 C C . ILE B 1 106 ? -8.669 8.205 -5.062 1 98.45 106 ILE B C 1
ATOM 2092 O O . ILE B 1 106 ? -8.15 9.219 -4.589 1 98.45 106 ILE B O 1
ATOM 2096 N N . GLU B 1 107 ? -9.557 8.293 -6.006 1 98.11 107 GLU B N 1
ATOM 2097 C CA . GLU B 1 107 ? -9.956 9.554 -6.624 1 98.11 107 GLU B CA 1
ATOM 2098 C C . GLU B 1 107 ? -10.62 10.48 -5.609 1 98.11 107 GLU B C 1
ATOM 2100 O O . GLU B 1 107 ? -10.296 11.667 -5.54 1 98.11 107 GLU B O 1
ATOM 2105 N N . ARG B 1 108 ? -11.504 9.956 -4.818 1 98.29 108 ARG B N 1
ATOM 2106 C CA . ARG B 1 108 ? -12.214 10.739 -3.812 1 98.29 108 ARG B CA 1
ATOM 2107 C C . ARG B 1 108 ? -11.249 11.299 -2.772 1 98.29 108 ARG B C 1
ATOM 2109 O O . ARG B 1 108 ? -11.352 12.466 -2.387 1 98.29 108 ARG B O 1
ATOM 2116 N N . TYR B 1 109 ? -10.327 10.511 -2.388 1 98.64 109 TYR B N 1
ATOM 2117 C CA . TYR B 1 109 ? -9.457 10.906 -1.286 1 98.64 109 TYR B CA 1
ATOM 2118 C C . TYR B 1 109 ? -8.407 11.907 -1.752 1 98.64 109 TYR B C 1
ATOM 2120 O O . TYR B 1 109 ? -7.964 12.758 -0.976 1 98.64 109 TYR B O 1
ATOM 2128 N N . ARG B 1 110 ? -8.032 11.832 -3.04 1 98.17 110 ARG B N 1
ATOM 2129 C CA . ARG B 1 110 ? -7.161 12.863 -3.594 1 98.17 110 ARG B CA 1
ATOM 2130 C C . ARG B 1 110 ? -7.834 14.231 -3.547 1 98.17 110 ARG B C 1
ATOM 2132 O O . ARG B 1 110 ? -7.185 15.238 -3.254 1 98.17 110 ARG B O 1
ATOM 2139 N N . GLU B 1 111 ? -9.089 14.242 -3.809 1 97.89 111 GLU B N 1
ATOM 2140 C CA . GLU B 1 111 ? -9.839 15.494 -3.763 1 97.89 111 GLU B CA 1
ATOM 2141 C C . GLU B 1 111 ? -9.933 16.03 -2.338 1 97.89 111 GLU B C 1
ATOM 2143 O O . GLU B 1 111 ? -9.819 17.237 -2.114 1 97.89 111 GLU B O 1
ATOM 2148 N N . ILE B 1 112 ? -10.14 15.155 -1.393 1 98.32 112 ILE B N 1
ATOM 2149 C CA . ILE B 1 112 ? -10.165 15.562 0.007 1 98.32 112 ILE B CA 1
ATOM 2150 C C . ILE B 1 112 ? -8.813 16.154 0.397 1 98.32 112 ILE B C 1
ATOM 2152 O O . ILE B 1 112 ? -8.749 17.222 1.011 1 98.32 112 ILE B O 1
ATOM 2156 N N . ARG B 1 113 ? -7.753 15.486 0.015 1 97.56 113 ARG B N 1
ATOM 2157 C CA . ARG B 1 113 ? -6.399 15.889 0.38 1 97.56 113 ARG B CA 1
ATOM 2158 C C . ARG B 1 113 ? -6.098 17.303 -0.106 1 97.56 113 ARG B C 1
ATOM 2160 O O . ARG B 1 113 ? -5.425 18.072 0.584 1 97.56 113 ARG B O 1
ATOM 2167 N N . ARG B 1 114 ? -6.637 17.705 -1.222 1 95.45 114 ARG B N 1
ATOM 2168 C CA . ARG B 1 114 ? -6.354 18.975 -1.883 1 95.45 114 ARG B CA 1
ATOM 2169 C C . ARG B 1 114 ? -6.776 20.152 -1.01 1 95.45 114 ARG B C 1
ATOM 2171 O O . ARG B 1 114 ? -6.149 21.213 -1.044 1 95.45 114 ARG B O 1
ATOM 2178 N N . GLY B 1 115 ? -7.778 20.01 -0.199 1 95.78 115 GLY B N 1
ATOM 2179 C CA . GLY B 1 115 ? -8.33 21.13 0.546 1 95.78 115 GLY B CA 1
ATOM 2180 C C . GLY B 1 115 ? -7.89 21.156 1.998 1 95.78 115 GLY B C 1
ATOM 2181 O O . GLY B 1 115 ? -8.305 22.029 2.763 1 95.78 115 GLY B O 1
ATOM 2182 N N . LEU B 1 116 ? -7.041 20.253 2.4 1 95.51 116 LEU B N 1
ATOM 2183 C CA . LEU B 1 116 ? -6.647 20.174 3.802 1 95.51 116 LEU B CA 1
ATOM 2184 C C . LEU B 1 116 ? -5.504 21.138 4.102 1 95.51 116 LEU B C 1
ATOM 2186 O O . LEU B 1 116 ? -4.55 21.236 3.327 1 95.51 116 LEU B O 1
ATOM 2190 N N . PRO B 1 117 ? -5.488 21.862 5.194 1 90.93 117 PRO B N 1
ATOM 2191 C CA . PRO B 1 117 ? -4.584 22.986 5.45 1 90.93 117 PRO B CA 1
ATOM 2192 C C . PRO B 1 117 ? -3.248 22.545 6.044 1 90.93 117 PRO B C 1
ATOM 2194 O O . PRO B 1 117 ? -2.278 23.306 6.021 1 90.93 117 PRO B O 1
ATOM 2197 N N . SER B 1 118 ? -3.094 21.358 6.641 1 89.34 118 SER B N 1
ATOM 2198 C CA . SER B 1 118 ? -1.9 20.96 7.379 1 89.34 118 SER B CA 1
ATOM 2199 C C . SER B 1 118 ? -1.197 19.787 6.704 1 89.34 118 SER B C 1
ATOM 2201 O O . SER B 1 118 ? -1.851 18.888 6.171 1 89.34 118 SER B O 1
ATOM 2203 N N . THR B 1 119 ? 0.077 19.86 6.801 1 87.85 119 THR B N 1
ATOM 2204 C CA . THR B 1 119 ? 0.903 18.779 6.275 1 87.85 119 THR B CA 1
ATOM 2205 C C . THR B 1 119 ? 0.586 17.463 6.98 1 87.85 119 THR B C 1
ATOM 2207 O O . THR B 1 119 ? 0.622 16.397 6.361 1 87.85 119 THR B O 1
ATOM 2210 N N . ILE B 1 120 ? 0.159 17.552 8.196 1 90.68 120 ILE B N 1
ATOM 2211 C CA . ILE B 1 120 ? -0.116 16.352 8.978 1 90.68 120 ILE B CA 1
ATOM 2212 C C . ILE B 1 120 ? -1.322 15.62 8.394 1 90.68 120 ILE B C 1
ATOM 2214 O O . ILE B 1 120 ? -1.281 14.404 8.194 1 90.68 120 ILE B O 1
ATOM 2218 N N . TYR B 1 121 ? -2.356 16.389 8.042 1 95.73 121 TYR B N 1
ATOM 2219 C CA . TYR B 1 121 ? -3.553 15.774 7.48 1 95.73 121 TYR B CA 1
ATOM 2220 C C . TYR B 1 121 ? -3.297 15.278 6.062 1 95.73 121 TYR B C 1
ATOM 2222 O O . TYR B 1 121 ? -3.793 14.22 5.669 1 95.73 121 TYR B O 1
ATOM 2230 N N . ARG B 1 122 ? -2.523 16.026 5.338 1 94.61 122 ARG B N 1
ATOM 2231 C CA . ARG B 1 122 ? -2.202 15.618 3.974 1 94.61 122 ARG B CA 1
ATOM 2232 C C . ARG B 1 122 ? -1.358 14.348 3.967 1 94.61 122 ARG B C 1
ATOM 2234 O O . ARG B 1 122 ? -1.508 13.503 3.082 1 94.61 122 ARG B O 1
ATOM 2241 N N . ASP B 1 123 ? -0.481 14.204 4.942 1 93.5 123 ASP B N 1
ATOM 2242 C CA . ASP B 1 123 ? 0.287 12.971 5.09 1 93.5 123 ASP B CA 1
ATOM 2243 C C . ASP B 1 123 ? -0.622 11.795 5.437 1 93.5 123 ASP B C 1
ATOM 2245 O O . ASP B 1 123 ? -0.417 10.68 4.953 1 93.5 123 ASP B O 1
ATOM 2249 N N . MET B 1 124 ? -1.591 12.041 6.295 1 96.03 124 MET B N 1
ATOM 2250 C CA . MET B 1 124 ? -2.551 10.991 6.626 1 96.03 124 MET B CA 1
ATOM 2251 C C . MET B 1 124 ? -3.289 10.516 5.379 1 96.03 124 MET B C 1
ATOM 2253 O O . MET B 1 124 ? -3.433 9.312 5.158 1 96.03 124 MET B O 1
ATOM 2257 N N . LEU B 1 125 ? -3.699 11.484 4.567 1 98.07 125 LEU B N 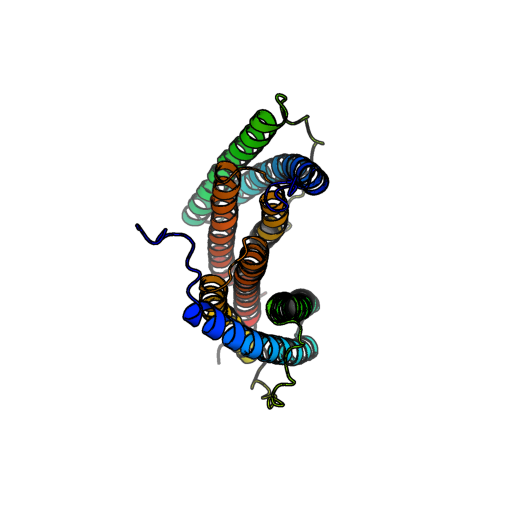1
ATOM 2258 C CA . LEU B 1 125 ? -4.416 11.107 3.354 1 98.07 125 LEU B CA 1
ATOM 2259 C C . LEU B 1 125 ? -3.481 10.422 2.362 1 98.07 125 LEU B C 1
ATOM 2261 O O . LEU B 1 125 ? -3.901 9.531 1.621 1 98.07 125 LEU B O 1
ATOM 2265 N N . PHE B 1 126 ? -2.247 10.86 2.316 1 96.93 126 PHE B N 1
ATOM 2266 C CA . PHE B 1 126 ? -1.268 10.148 1.504 1 96.93 126 PHE B CA 1
ATOM 2267 C C . PHE B 1 126 ? -1.203 8.678 1.901 1 96.93 126 PHE B C 1
ATOM 2269 O O . PHE B 1 126 ? -1.19 7.796 1.039 1 96.93 126 PHE B O 1
ATOM 2276 N N . ASN B 1 127 ? -1.187 8.378 3.2 1 97.23 127 ASN B N 1
ATOM 2277 C CA . ASN B 1 127 ? -1.162 7.007 3.698 1 97.23 127 ASN B CA 1
ATOM 2278 C C . ASN B 1 127 ? -2.422 6.243 3.301 1 97.23 127 ASN B C 1
ATOM 2280 O O . ASN B 1 127 ? -2.344 5.093 2.863 1 97.23 127 ASN B O 1
ATOM 2284 N N . ILE B 1 128 ? -3.518 6.899 3.421 1 98.56 128 ILE B N 1
ATOM 2285 C CA . ILE B 1 128 ? -4.777 6.243 3.088 1 98.56 128 ILE B CA 1
ATOM 2286 C C . ILE B 1 128 ? -4.827 5.951 1.59 1 98.56 128 ILE B C 1
ATOM 2288 O O . ILE B 1 128 ? -5.192 4.848 1.178 1 98.56 128 ILE B O 1
ATOM 2292 N N . ILE B 1 129 ? -4.445 6.928 0.764 1 98.58 129 ILE B N 1
ATOM 2293 C CA . ILE B 1 129 ? -4.488 6.777 -0.687 1 98.58 129 ILE B CA 1
ATOM 2294 C C . ILE B 1 129 ? -3.58 5.626 -1.113 1 98.58 129 ILE B C 1
ATOM 2296 O O . ILE B 1 129 ? -3.978 4.779 -1.917 1 98.58 129 ILE B O 1
ATOM 2300 N N . THR B 1 130 ? -2.377 5.556 -0.577 1 98.4 130 THR B N 1
ATOM 2301 C CA . THR B 1 130 ? -1.461 4.486 -0.956 1 98.4 130 THR B CA 1
ATOM 2302 C C . THR B 1 130 ? -1.928 3.148 -0.391 1 98.4 130 THR B C 1
ATOM 2304 O O . THR B 1 130 ? -1.667 2.095 -0.977 1 98.4 130 THR B O 1
ATOM 2307 N N . ASP B 1 131 ? -2.673 3.121 0.734 1 98.64 131 ASP B N 1
ATOM 2308 C CA . ASP B 1 131 ? -3.328 1.903 1.2 1 98.64 131 ASP B CA 1
ATOM 2309 C C . ASP B 1 131 ? -4.354 1.409 0.183 1 98.64 131 ASP B C 1
ATOM 2311 O O . ASP B 1 131 ? -4.407 0.216 -0.123 1 98.64 131 ASP B O 1
ATOM 2315 N N . GLU B 1 132 ? -5.128 2.352 -0.305 1 98.75 132 GLU B N 1
ATOM 2316 C CA . GLU B 1 132 ? -6.144 1.951 -1.273 1 98.75 132 GLU B CA 1
ATOM 2317 C C . GLU B 1 132 ? -5.507 1.365 -2.53 1 98.75 132 GLU B C 1
ATOM 2319 O O . GLU B 1 132 ? -6.043 0.427 -3.125 1 98.75 132 GLU B O 1
ATOM 2324 N N . ILE B 1 133 ? -4.393 1.896 -2.887 1 98.62 133 ILE B N 1
ATOM 2325 C CA . ILE B 1 133 ? -3.654 1.347 -4.019 1 98.62 133 ILE B CA 1
ATOM 2326 C C . ILE B 1 133 ? -3.19 -0.071 -3.693 1 98.62 133 ILE B C 1
ATOM 2328 O O . ILE B 1 133 ? -3.373 -0.99 -4.494 1 98.62 133 ILE B O 1
ATOM 2332 N N . LYS B 1 134 ? -2.647 -0.262 -2.506 1 98.7 134 LYS B N 1
ATOM 2333 C CA . LYS B 1 134 ? -2.238 -1.589 -2.057 1 98.7 134 LYS B CA 1
ATOM 2334 C C . LYS B 1 134 ? -3.417 -2.558 -2.059 1 98.7 134 LYS B C 1
ATOM 2336 O O . LYS B 1 134 ? -3.282 -3.707 -2.486 1 98.7 134 LYS B O 1
ATOM 2341 N N . HIS B 1 135 ? -4.543 -2.089 -1.512 1 98.84 135 HIS B N 1
ATOM 2342 C CA . HIS B 1 135 ? -5.74 -2.922 -1.474 1 98.84 135 HIS B CA 1
ATOM 2343 C C . HIS B 1 135 ? -6.153 -3.357 -2.877 1 98.84 135 HIS B C 1
ATOM 2345 O O . HIS B 1 135 ? -6.492 -4.522 -3.095 1 98.84 135 HIS B O 1
ATOM 2351 N N . SER B 1 136 ? -6.144 -2.384 -3.801 1 98.78 136 SER B N 1
ATOM 2352 C CA . SER B 1 136 ? -6.529 -2.713 -5.17 1 98.78 136 SER B CA 1
ATOM 2353 C C . SER B 1 136 ? -5.605 -3.77 -5.765 1 98.78 136 SER B C 1
ATOM 2355 O O . SER B 1 136 ? -6.055 -4.654 -6.497 1 98.78 136 SER B O 1
ATOM 2357 N N . ALA B 1 137 ? -4.34 -3.691 -5.481 1 98.77 137 ALA B N 1
ATOM 2358 C CA . ALA B 1 137 ? -3.387 -4.695 -5.948 1 98.77 137 ALA B CA 1
ATOM 2359 C C . ALA B 1 137 ? -3.693 -6.064 -5.347 1 98.77 137 ALA B C 1
ATOM 2361 O O . ALA B 1 137 ? -3.616 -7.083 -6.038 1 98.77 137 ALA B O 1
ATOM 2362 N N . LYS B 1 138 ? -4.012 -6.125 -4.071 1 98.83 138 LYS B N 1
ATOM 2363 C CA . LYS B 1 138 ? -4.359 -7.376 -3.403 1 98.83 138 LYS B CA 1
ATOM 2364 C C . LYS B 1 138 ? -5.627 -7.983 -3.999 1 98.83 138 LYS B C 1
ATOM 2366 O O . LYS B 1 138 ? -5.702 -9.196 -4.206 1 98.83 138 LYS B O 1
ATOM 2371 N N . TYR B 1 139 ? -6.596 -7.124 -4.273 1 98.81 139 TYR B N 1
ATOM 2372 C CA . TYR B 1 139 ? -7.829 -7.635 -4.863 1 98.81 139 TYR B CA 1
ATOM 2373 C C . TYR B 1 139 ? -7.588 -8.135 -6.282 1 98.81 139 TYR B C 1
ATOM 2375 O O . TYR B 1 139 ? -8.218 -9.099 -6.723 1 98.81 139 TYR B O 1
ATOM 2383 N N . ASN B 1 140 ? -6.715 -7.456 -7.047 1 98.22 140 ASN B N 1
ATOM 2384 C CA . ASN B 1 140 ? -6.349 -7.959 -8.367 1 98.22 140 ASN B CA 1
ATOM 2385 C C . ASN B 1 140 ? -5.709 -9.342 -8.282 1 98.22 140 ASN B C 1
ATOM 2387 O O . ASN B 1 140 ? -6.007 -10.219 -9.095 1 98.22 140 ASN B O 1
ATOM 2391 N N . TYR B 1 141 ? -4.841 -9.554 -7.313 1 98.24 141 TYR B N 1
ATOM 2392 C CA . TYR B 1 141 ? -4.235 -10.854 -7.052 1 98.24 141 TYR B CA 1
ATOM 2393 C C . TYR B 1 141 ? -5.299 -11.903 -6.752 1 98.24 141 TYR B C 1
ATOM 2395 O O . TYR B 1 141 ? -5.285 -12.993 -7.328 1 98.24 141 TYR B O 1
ATOM 2403 N N . LEU B 1 142 ? -6.218 -11.537 -5.884 1 98.13 142 LEU B N 1
ATOM 2404 C CA . LEU B 1 142 ? -7.285 -12.457 -5.506 1 98.13 142 LEU B CA 1
ATOM 2405 C C . LEU B 1 142 ? -8.171 -12.784 -6.703 1 98.13 142 LEU B C 1
ATOM 2407 O O . LEU B 1 142 ? -8.644 -13.915 -6.84 1 98.13 142 LEU B O 1
ATOM 2411 N N . PHE B 1 143 ? -8.468 -11.761 -7.512 1 97.8 143 PHE B N 1
ATOM 2412 C CA . PHE B 1 143 ? -9.283 -11.989 -8.699 1 97.8 143 PHE B CA 1
ATOM 2413 C C . PHE B 1 143 ? -8.63 -13.016 -9.616 1 97.8 143 PHE B C 1
ATOM 2415 O O . PHE B 1 143 ? -9.285 -13.958 -10.068 1 97.8 143 PHE B O 1
ATOM 2422 N N . THR B 1 144 ? -7.353 -12.865 -9.857 1 96.11 144 THR B N 1
ATOM 2423 C 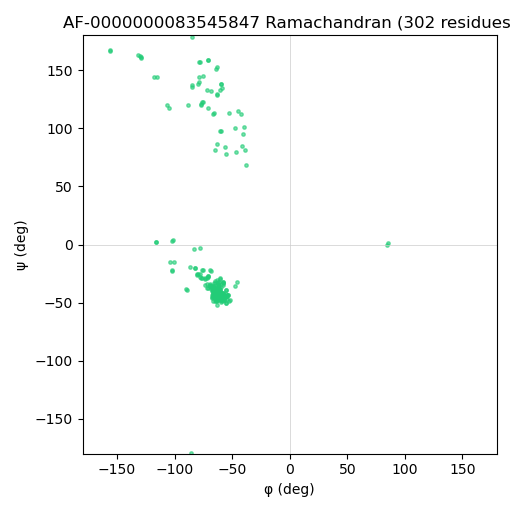CA . THR B 1 144 ? -6.608 -13.782 -10.711 1 96.11 144 THR B CA 1
ATOM 2424 C C . THR B 1 144 ? -6.583 -15.184 -10.109 1 96.11 144 THR B C 1
ATOM 2426 O O . THR B 1 144 ? -6.813 -16.171 -10.81 1 96.11 144 THR B O 1
ATOM 2429 N N . LEU B 1 145 ? -6.3 -15.269 -8.83 1 94.36 145 LEU B N 1
ATOM 2430 C CA . LEU B 1 145 ? -6.201 -16.539 -8.117 1 94.36 145 LEU B CA 1
ATOM 2431 C C . LEU B 1 145 ? -7.504 -17.323 -8.22 1 94.36 145 LEU B C 1
ATOM 2433 O O . LEU B 1 145 ? -7.487 -18.54 -8.422 1 94.36 145 LEU B O 1
ATOM 2437 N N . ASN B 1 146 ? -8.62 -16.594 -8.222 1 93.51 146 ASN B N 1
ATOM 2438 C CA . ASN B 1 146 ? -9.913 -17.258 -8.091 1 93.51 146 ASN B CA 1
ATOM 2439 C C . ASN B 1 146 ? -10.641 -17.336 -9.43 1 93.51 146 ASN B C 1
ATOM 2441 O O . ASN B 1 146 ? -11.685 -17.982 -9.537 1 93.51 146 ASN B O 1
ATOM 2445 N N . SER B 1 147 ? -10.213 -16.562 -10.435 1 90.68 147 SER B N 1
ATOM 2446 C CA . SER B 1 147 ? -10.798 -16.657 -11.769 1 90.68 147 SER B CA 1
ATOM 2447 C C . SER B 1 147 ? -10.396 -17.957 -12.458 1 90.68 147 SER B C 1
ATOM 2449 O O . SER B 1 147 ? -11.072 -18.41 -13.384 1 90.68 147 SER B O 1
ATOM 2451 N N . HIS B 1 148 ? -9.286 -18.49 -12.139 1 74 148 HIS B N 1
ATOM 2452 C CA . HIS B 1 148 ? -8.813 -19.738 -12.728 1 74 148 HIS B CA 1
ATOM 2453 C C . HIS B 1 148 ? -9.583 -20.933 -12.178 1 74 148 HIS B C 1
ATOM 2455 O O . HIS B 1 148 ? -9.736 -21.947 -12.863 1 74 148 HIS B O 1
ATOM 2461 N N . ASN B 1 149 ? -10.038 -20.833 -11.005 1 59.4 149 ASN B N 1
ATOM 2462 C CA . ASN B 1 149 ? -10.778 -21.938 -10.405 1 59.4 149 ASN B CA 1
ATOM 2463 C C . ASN B 1 149 ? -12.212 -21.999 -10.923 1 59.4 149 ASN B C 1
ATOM 2465 O O . ASN B 1 149 ? -12.99 -22.859 -10.508 1 59.4 149 ASN B O 1
ATOM 2469 N N . MET B 1 150 ? -12.719 -21.093 -11.773 1 53.05 150 MET B N 1
ATOM 2470 C CA . MET B 1 150 ? -14.078 -21.18 -12.298 1 53.05 150 MET B CA 1
ATOM 2471 C C . MET B 1 150 ? -14.116 -22.012 -13.575 1 53.05 150 MET B C 1
ATOM 2473 O O . MET B 1 150 ? -13.279 -21.835 -14.462 1 53.05 150 MET B O 1
ATOM 2477 N N . PRO B 1 151 ? -14.921 -23.224 -13.679 1 45.91 151 PRO B N 1
ATOM 2478 C CA . PRO B 1 151 ? -15.138 -23.998 -14.904 1 45.91 151 PRO B CA 1
ATOM 2479 C C . PRO B 1 151 ? -15.527 -23.123 -16.093 1 45.91 151 PRO B C 1
ATOM 2481 O O . PRO B 1 151 ? -16.284 -22.162 -15.936 1 45.91 151 PRO B O 1
ATOM 2484 N N . ARG B 1 152 ? -14.555 -22.759 -17.086 1 43.76 152 ARG B N 1
ATOM 2485 C CA . ARG B 1 152 ? -15.011 -22.171 -18.341 1 43.76 152 ARG B CA 1
ATOM 2486 C C . ARG B 1 152 ? -16.29 -22.842 -18.828 1 43.76 152 ARG B C 1
ATOM 2488 O O . ARG B 1 152 ? -16.323 -24.059 -19.025 1 43.76 152 ARG B O 1
ATOM 2495 N N . ASN B 1 153 ? -17.418 -22.509 -18.354 1 36.08 153 ASN B N 1
ATOM 2496 C CA . ASN B 1 153 ? -18.582 -23.028 -19.063 1 36.08 153 ASN B CA 1
ATOM 2497 C C . ASN B 1 153 ? -18.598 -22.576 -20.521 1 36.08 153 ASN B C 1
ATOM 2499 O O . ASN B 1 153 ? -18.257 -21.432 -20.824 1 36.08 153 ASN B O 1
#

Foldseek 3Di:
DPPVVPQPQPVVLQVVLLVLLLVLLVLLVLLLVLLVVLLVQPPDPVSNVLSVVLSVVSVVVNVLSQVLNCVVPVDGRDDDDDDDRDDDPDSLRSLVVLLVSLVVVLVSLVSSLVRRNDPVSNVVSVVVSVSSVVSNVSSVVVNVVVVVVPPPD/DPPPVPQPQPVVLQVVLLVLLLVLLVLLVLLLVLLVVLLVQPPDPVSNVLSVVLSVVSVVLNVLSQVLNCVVPVDGRDDDDDDDRDDDPDSLRSLVVLLVSLVVVLVSLVSSLVRRNDPVSNVSSVVSNVSSVVSNVSSVVVNVVVVVVDPPD

Secondary structure (DSSP, 8-state):
----TTS---HHHHHHHHHHHHHHHHHHHHHHHHHHHHHHH-SSHHHHHHHHHHHHHHHHHHHHHHHHHHHHHSSPPPP---PPP---SSHHHHHHHHHHHHHHHHHHHHHHHHT-SSHHHHHHHHHHHHHHHHHHHHHHHHHHHHHTTS---/----TTS---HHHHHHHHHHHHHHHHHHHHHHHHHHHHHHH-SSHHHHHHHHHHHHHHHHHHHHHHHHHHHHHSSPPPP---PPP---SSHHHHHHHHHHHHHHHHHHHHHHHHT--SHHHHHHHHHHHHHHHHHHHHHHHHHHHHHTTS---

InterPro domains:
  IPR009078 Ferritin-like superfamily [SSF47240] (11-143)
  IPR012347 Ferritin-like [G3DSA:1.20.1260.10] (15-144)

Organism: NCBI:txid360422

Solvent-accessible surface area (backbone atoms only — not comparable to full-atom values): 16857 Å² total; per-residue (Å²): 131,82,73,72,79,86,70,68,70,55,63,69,42,30,53,53,17,54,54,42,41,55,53,46,40,47,48,28,52,53,46,33,54,52,38,54,52,49,41,74,63,42,90,44,72,68,54,27,53,55,46,48,55,50,32,54,50,31,54,52,49,32,52,50,42,44,49,54,47,23,73,73,70,74,44,74,72,72,87,69,77,86,74,83,83,77,82,58,95,40,67,68,53,38,35,52,52,49,25,54,48,27,50,51,46,37,60,55,46,51,55,27,36,70,24,49,92,43,69,69,60,33,49,52,40,49,52,51,38,54,47,28,52,52,47,28,53,52,30,48,51,52,44,54,64,55,62,69,69,57,77,86,123,132,81,73,73,78,84,74,66,71,54,61,68,43,31,52,53,17,55,55,43,38,54,52,44,38,48,49,28,52,51,47,33,54,52,38,54,51,48,41,74,63,43,91,44,72,65,52,25,52,55,45,48,54,49,31,54,48,30,54,52,50,32,53,50,43,41,49,54,48,22,73,73,70,74,43,73,69,73,86,69,76,87,74,82,84,74,81,58,93,40,68,67,55,38,38,52,51,51,25,54,49,28,54,53,46,36,58,55,47,53,56,27,38,71,25,51,92,44,70,69,58,36,50,52,40,49,53,51,40,53,45,28,53,48,46,27,53,53,30,50,48,50,43,54,66,53,57,69,72,49,80,85,122

pLDDT: mean 91.42, std 15.77, range [26.83, 98.92]

Nearest PDB structures (foldseek):
  5ffe-assembly1_A  TM=8.453E-01  e=2.631E-03  Synechocystis sp. PCC 6803
  2ib0-assembly1_A  TM=8.676E-01  e=3.211E-03  Mycobacterium tuberculosis
  2ib0-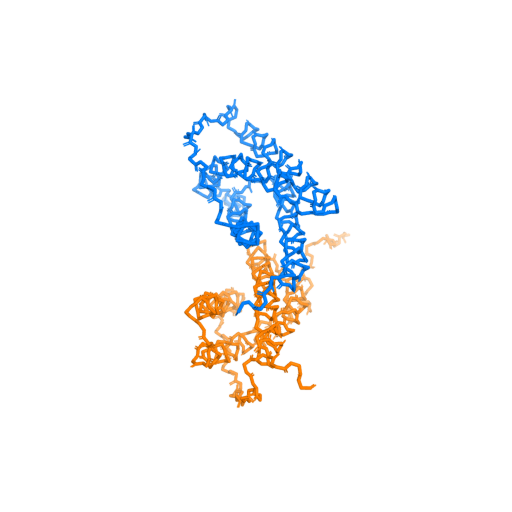assembly1_B  TM=8.724E-01  e=4.329E-03  Mycobacterium tuberculosis
  5ffe-assembly2_B  TM=8.426E-01  e=3.547E-03  Synechocystis sp. PCC 6803
  5ffc-assembly2_B  TM=8.219E-01  e=7.121E-03  Synechocystis sp. PCC 6803

Sequence (306 aa):
MFANPYTMYDMNLLEKSLEGIKLAVQGEKEDELFYDYLISIAPTEDDKKIIASIRDDERGHNKMFRQIYRSITGTSVPPGEDAEFVKPISYLAGIKKALFGELSAIERYREIRRGLPSTIYRDMLFNIITDEIKHSAKYNYLFTLNSHNMPRNMFANPYTMYDMNLLEKSLEGIKLAVQGEKEDELFYDYLISIAPTEDDKKIIASIRDDERGHNKMFRQIYRSITGTSVPPGEDAEFVKPISYLAGIKKALFGELSAIERYREIRRGLPSTIYRDMLFNIITDEIKHSAKYNYLFTLNSHNMPRN

Radius of gyration: 21.7 Å; Cα contacts (8 Å, |Δi|>4): 291; chains: 2; bounding box: 56×78×44 Å